Protein AF-A0A2M8EV43-F1 (afdb_monomer_lite)

pLDDT: mean 76.06, std 19.08, range [28.61, 97.25]

Organism: NCBI:txid1974876

Structure (mmCIF, N/CA/C/O backbone):
data_AF-A0A2M8EV43-F1
#
_entry.id   AF-A0A2M8EV43-F1
#
loop_
_atom_site.group_PDB
_atom_site.id
_atom_site.type_symbol
_atom_site.label_atom_id
_atom_site.label_alt_id
_atom_site.label_comp_id
_atom_site.label_asym_id
_atom_site.label_entity_id
_atom_site.label_seq_id
_atom_site.pdbx_PDB_ins_code
_atom_site.Cartn_x
_atom_site.Cartn_y
_atom_site.Cartn_z
_atom_site.occupancy
_atom_site.B_iso_or_equiv
_atom_site.auth_seq_id
_atom_site.auth_comp_id
_atom_site.auth_asym_id
_atom_site.auth_atom_id
_atom_site.pdbx_PDB_model_num
ATOM 1 N N . MET A 1 1 ? -6.974 -14.399 27.406 1.00 42.66 1 MET A N 1
ATOM 2 C CA . MET A 1 1 ? -5.524 -14.667 27.288 1.00 42.66 1 MET A CA 1
ATOM 3 C C . MET A 1 1 ? -5.243 -15.819 26.334 1.00 42.66 1 MET A C 1
ATOM 5 O O . MET A 1 1 ? -4.479 -15.603 25.404 1.00 42.66 1 MET A O 1
ATOM 9 N N . GLU A 1 2 ? -5.924 -16.963 26.465 1.00 43.16 2 GLU A N 1
ATOM 10 C CA . GLU A 1 2 ? -5.760 -18.126 25.566 1.00 43.16 2 GLU A CA 1
ATOM 11 C C . GLU A 1 2 ? -5.852 -17.786 24.074 1.00 43.16 2 GLU A C 1
ATOM 13 O O . GLU A 1 2 ? -4.929 -18.089 23.335 1.00 43.16 2 GLU A O 1
ATOM 18 N N . LYS A 1 3 ? -6.867 -17.030 23.636 1.00 43.22 3 LYS A N 1
ATOM 19 C CA . LYS A 1 3 ? -7.038 -16.694 22.207 1.00 43.22 3 LYS A CA 1
ATOM 20 C C . LYS A 1 3 ? -5.922 -15.829 21.599 1.00 43.22 3 LYS A C 1
ATOM 22 O O . LYS A 1 3 ? -5.721 -15.846 20.390 1.00 43.22 3 LYS A O 1
ATOM 27 N N . ARG A 1 4 ? -5.208 -15.043 22.418 1.00 44.50 4 ARG A N 1
ATOM 28 C CA . ARG A 1 4 ? -4.081 -14.203 21.962 1.00 44.50 4 ARG A CA 1
ATOM 29 C C . ARG A 1 4 ? -2.794 -15.024 21.902 1.00 44.50 4 ARG A C 1
ATOM 31 O O . ARG A 1 4 ? -2.031 -14.871 20.960 1.00 44.50 4 ARG A O 1
ATOM 38 N N . ALA A 1 5 ? -2.609 -15.931 22.862 1.00 51.47 5 ALA A N 1
ATOM 39 C CA . ALA A 1 5 ? -1.533 -16.916 22.838 1.00 51.47 5 ALA A CA 1
ATOM 40 C C . ALA A 1 5 ? -1.702 -17.913 21.678 1.00 51.47 5 ALA A C 1
ATOM 42 O O . ALA A 1 5 ? -0.725 -18.248 21.022 1.00 51.47 5 ALA A O 1
ATOM 43 N N . GLU A 1 6 ? -2.933 -18.325 21.365 1.00 52.84 6 GLU A N 1
ATOM 44 C CA . GLU A 1 6 ? -3.241 -19.151 20.193 1.00 52.84 6 GLU A CA 1
ATOM 45 C C . GLU A 1 6 ? -2.955 -18.423 18.881 1.00 52.84 6 GLU A C 1
ATOM 47 O O . GLU A 1 6 ? -2.324 -19.001 18.002 1.00 52.84 6 GLU A O 1
ATOM 52 N N . ALA A 1 7 ? -3.364 -17.156 18.750 1.00 53.78 7 ALA A N 1
ATOM 53 C CA . ALA A 1 7 ? -3.088 -16.364 17.553 1.00 53.78 7 ALA A CA 1
ATOM 54 C C . ALA A 1 7 ? -1.581 -16.165 17.330 1.00 53.78 7 ALA A C 1
ATOM 56 O O . ALA A 1 7 ? -1.107 -16.283 16.201 1.00 53.78 7 ALA A O 1
ATOM 57 N N . GLU A 1 8 ? -0.817 -15.924 18.395 1.00 61.75 8 GLU A N 1
ATOM 58 C CA . GLU A 1 8 ? 0.625 -15.709 18.276 1.00 61.75 8 GLU A CA 1
ATOM 59 C C . GLU A 1 8 ? 1.392 -17.014 18.045 1.00 61.75 8 GLU A C 1
ATOM 61 O O . GLU A 1 8 ? 2.297 -17.057 17.215 1.00 61.75 8 GLU A O 1
ATOM 66 N N . ASN A 1 9 ? 0.953 -18.115 18.661 1.00 66.31 9 ASN A N 1
ATOM 67 C CA . ASN A 1 9 ? 1.445 -19.458 18.353 1.00 66.31 9 ASN A CA 1
ATOM 68 C C . ASN A 1 9 ? 1.138 -19.831 16.893 1.00 66.31 9 ASN A C 1
ATOM 70 O O . ASN A 1 9 ? 1.995 -20.365 16.194 1.00 66.31 9 ASN A O 1
ATOM 74 N N . TYR A 1 10 ? -0.046 -19.478 16.391 1.00 59.84 10 TYR A N 1
ATOM 75 C CA . TYR A 1 10 ? -0.419 -19.684 14.994 1.00 59.84 10 TYR A CA 1
ATOM 76 C C . TYR A 1 10 ? 0.451 -18.859 14.035 1.00 59.84 10 TYR A C 1
ATOM 78 O O . TYR A 1 10 ? 1.000 -19.418 13.086 1.00 59.84 10 TYR A O 1
ATOM 86 N N . LYS A 1 11 ? 0.687 -17.571 14.318 1.00 68.12 11 LYS A N 1
ATOM 87 C CA . LYS A 1 11 ? 1.618 -16.730 13.542 1.00 68.12 11 LYS A CA 1
ATOM 88 C C . LYS A 1 11 ? 3.043 -17.272 13.560 1.00 68.12 11 LYS A C 1
ATOM 90 O O . LYS A 1 11 ? 3.715 -17.270 12.533 1.00 68.12 11 LYS A O 1
ATOM 95 N N . GLN A 1 12 ? 3.513 -17.756 14.706 1.00 73.88 12 GLN A N 1
ATOM 96 C CA . GLN A 1 12 ? 4.862 -18.299 14.847 1.00 73.88 12 GLN A CA 1
ATOM 97 C C . GLN A 1 12 ? 5.010 -19.643 14.120 1.00 73.88 12 GLN A C 1
ATOM 99 O O . GLN A 1 12 ? 6.043 -19.898 13.496 1.00 73.88 12 GLN A O 1
ATOM 104 N N . ARG A 1 13 ? 3.956 -20.467 14.106 1.00 65.50 13 ARG A N 1
ATOM 105 C CA . ARG A 1 13 ? 3.863 -21.679 13.278 1.00 65.50 13 ARG A CA 1
ATOM 106 C C . ARG A 1 13 ? 3.851 -21.358 11.789 1.00 65.50 13 ARG A C 1
ATOM 108 O O . ARG A 1 13 ? 4.565 -22.015 11.045 1.00 65.50 13 ARG A O 1
ATOM 115 N N . LEU A 1 14 ? 3.113 -20.336 11.359 1.00 59.97 14 LEU A N 1
ATOM 116 C CA . LEU A 1 14 ? 3.117 -19.896 9.962 1.00 59.97 14 LEU A CA 1
ATOM 117 C C . LEU A 1 14 ? 4.485 -19.352 9.545 1.00 59.97 14 LEU A C 1
ATOM 119 O O . LEU A 1 14 ? 5.011 -19.772 8.521 1.00 59.97 14 LEU A O 1
ATOM 123 N N . ARG A 1 15 ? 5.120 -18.501 10.361 1.00 71.38 15 ARG A N 1
ATOM 124 C CA . ARG A 1 15 ? 6.478 -18.000 10.085 1.00 71.38 15 ARG A CA 1
ATOM 125 C C . ARG A 1 15 ? 7.495 -19.127 9.969 1.00 71.38 15 ARG A C 1
ATOM 127 O O . ARG A 1 15 ? 8.196 -19.205 8.972 1.00 71.38 15 ARG A O 1
ATOM 134 N N . SER A 1 16 ? 7.537 -20.030 10.948 1.00 70.88 16 SER A N 1
ATOM 135 C CA . SER A 1 16 ? 8.457 -21.176 10.918 1.00 70.88 16 SER A CA 1
ATOM 136 C C . SER A 1 16 ? 8.171 -22.130 9.756 1.00 70.88 16 SER A C 1
ATOM 138 O O . SER A 1 16 ? 9.096 -22.707 9.187 1.00 70.88 16 SER A O 1
ATOM 140 N N . PHE A 1 17 ? 6.909 -22.259 9.353 1.00 70.19 17 PHE A N 1
ATOM 141 C CA . PHE A 1 17 ? 6.514 -22.999 8.164 1.00 70.19 17 PHE A CA 1
ATOM 142 C C . PHE A 1 17 ? 7.007 -22.331 6.868 1.00 70.19 17 PHE A C 1
ATOM 144 O O . PHE A 1 17 ? 7.613 -23.007 6.038 1.00 70.19 17 PHE A O 1
ATOM 151 N N . PHE A 1 18 ? 6.842 -21.013 6.718 1.00 63.53 18 PHE A N 1
ATOM 152 C CA . PHE A 1 18 ? 7.355 -20.266 5.565 1.00 63.53 18 PHE A CA 1
ATOM 153 C C . PHE A 1 18 ? 8.887 -20.230 5.519 1.00 63.53 18 PHE A C 1
ATOM 155 O O . PHE A 1 18 ? 9.461 -20.443 4.457 1.00 63.53 18 PHE A O 1
ATOM 162 N N . GLU A 1 19 ? 9.567 -20.067 6.655 1.00 73.75 19 GLU A N 1
ATOM 163 C CA . GLU A 1 19 ? 11.032 -20.149 6.737 1.00 73.75 19 GLU A CA 1
ATOM 164 C C . GLU A 1 19 ? 11.552 -21.544 6.371 1.00 73.75 19 GLU A C 1
ATOM 166 O O . GLU A 1 19 ? 12.604 -21.685 5.745 1.00 73.75 19 GLU A O 1
ATOM 171 N N . ARG A 1 20 ? 10.826 -22.598 6.761 1.00 70.50 20 ARG A N 1
ATOM 172 C CA . ARG A 1 20 ? 11.162 -23.973 6.384 1.00 70.50 20 ARG A CA 1
ATOM 173 C C . ARG A 1 20 ? 10.952 -24.199 4.889 1.00 70.50 20 ARG A C 1
ATOM 175 O O . ARG A 1 20 ? 11.821 -24.785 4.255 1.00 70.50 20 ARG A O 1
ATOM 182 N N . LEU A 1 21 ? 9.871 -23.676 4.315 1.00 57.59 21 LEU A N 1
ATOM 183 C CA . LEU A 1 21 ? 9.642 -23.686 2.867 1.00 57.59 21 LEU A CA 1
ATOM 184 C C . LEU A 1 21 ? 10.718 -22.915 2.101 1.00 57.59 21 LEU A C 1
ATOM 186 O O . LEU A 1 21 ? 11.177 -23.375 1.059 1.00 57.59 21 LEU A O 1
ATOM 190 N N . GLU A 1 22 ? 11.170 -21.776 2.624 1.00 62.12 22 GLU A N 1
ATOM 191 C CA . GLU A 1 22 ? 12.274 -21.015 2.040 1.00 62.12 22 GLU A CA 1
ATOM 192 C C . GLU A 1 22 ? 13.612 -21.762 2.112 1.00 62.12 22 GLU A C 1
ATOM 194 O O . GLU A 1 22 ? 14.436 -21.605 1.211 1.00 62.12 22 GLU A O 1
ATOM 199 N N . ARG A 1 23 ? 13.824 -22.611 3.127 1.00 63.66 23 ARG A N 1
ATOM 200 C CA . ARG A 1 23 ? 14.992 -23.508 3.210 1.00 63.66 23 ARG A CA 1
ATOM 201 C C . ARG A 1 23 ? 14.872 -24.730 2.299 1.00 63.66 23 ARG A C 1
ATOM 203 O O . ARG A 1 23 ? 15.859 -25.128 1.690 1.00 63.66 23 ARG A O 1
ATOM 210 N N . GLU A 1 24 ? 13.677 -25.301 2.161 1.00 57.66 24 GLU A N 1
ATOM 211 C CA . GLU A 1 24 ? 13.388 -26.431 1.258 1.00 57.66 24 GLU A CA 1
ATOM 212 C C . GLU A 1 24 ? 13.313 -26.000 -0.228 1.00 57.66 24 GLU A C 1
ATOM 214 O O . GLU A 1 24 ? 13.265 -26.831 -1.134 1.00 57.66 24 GLU A O 1
ATOM 219 N N . ARG A 1 25 ? 13.392 -24.691 -0.494 1.00 51.81 25 ARG A N 1
ATOM 220 C CA . ARG A 1 25 ? 13.380 -24.014 -1.804 1.00 51.81 25 ARG A CA 1
ATOM 221 C C . ARG A 1 25 ? 14.483 -24.455 -2.775 1.00 51.81 25 ARG A C 1
ATOM 223 O O . ARG A 1 25 ? 14.352 -24.191 -3.966 1.00 51.81 25 ARG A O 1
ATOM 230 N N . SER A 1 26 ? 15.549 -25.115 -2.308 1.00 51.03 26 SER A N 1
ATOM 231 C CA . SER A 1 26 ? 16.564 -25.710 -3.197 1.00 51.03 26 SER A CA 1
ATOM 232 C C . SER A 1 26 ? 16.127 -27.049 -3.806 1.00 51.03 26 SER A C 1
ATOM 234 O O . SER A 1 26 ? 16.706 -27.476 -4.801 1.00 51.03 26 SER A O 1
ATOM 236 N N . ILE A 1 27 ? 15.102 -27.693 -3.236 1.00 52.66 27 ILE A N 1
ATOM 237 C CA . ILE A 1 27 ? 14.612 -29.016 -3.650 1.00 52.66 27 ILE A CA 1
ATOM 238 C C . ILE A 1 27 ? 13.453 -28.883 -4.648 1.00 52.66 27 ILE A C 1
ATOM 240 O O . ILE A 1 27 ? 13.317 -29.701 -5.556 1.00 52.66 27 ILE A O 1
ATOM 244 N N . TYR A 1 28 ? 12.650 -27.822 -4.539 1.00 47.97 28 TYR A N 1
ATOM 245 C CA . TYR A 1 28 ? 11.501 -27.581 -5.411 1.00 47.97 28 TYR A CA 1
ATOM 246 C C . TYR A 1 28 ? 11.826 -26.529 -6.469 1.00 47.97 28 TYR A C 1
ATOM 248 O O . TYR A 1 28 ? 11.443 -25.362 -6.369 1.00 47.97 28 TYR A O 1
ATOM 256 N N . ALA A 1 29 ? 12.545 -26.961 -7.503 1.00 48.47 29 ALA A N 1
ATOM 257 C CA . ALA A 1 29 ? 12.622 -26.215 -8.748 1.00 48.47 29 ALA A CA 1
ATOM 258 C C . ALA A 1 29 ? 11.201 -26.022 -9.321 1.00 48.47 29 ALA A C 1
ATOM 260 O O . ALA A 1 29 ? 10.514 -26.985 -9.648 1.00 48.47 29 ALA A O 1
ATOM 261 N N . GLU A 1 30 ? 10.770 -24.760 -9.360 1.00 57.62 30 GLU A N 1
ATOM 262 C CA . GLU A 1 30 ? 9.831 -24.152 -10.315 1.00 57.62 30 GLU A CA 1
ATOM 263 C C . GLU A 1 30 ? 8.737 -25.062 -10.901 1.00 57.62 30 GLU A C 1
ATOM 265 O O . GLU A 1 30 ? 8.703 -25.336 -12.097 1.00 57.62 30 GLU A O 1
ATOM 270 N N . THR A 1 31 ? 7.769 -25.466 -10.078 1.00 59.19 31 THR A N 1
ATOM 271 C CA . THR A 1 31 ? 6.457 -25.883 -10.598 1.00 59.19 31 THR A CA 1
ATOM 272 C C . THR A 1 31 ? 5.448 -24.757 -10.384 1.00 59.19 31 THR A C 1
ATOM 274 O O . THR A 1 31 ? 5.478 -24.078 -9.353 1.00 59.19 31 THR A O 1
ATOM 277 N N . ASN A 1 32 ? 4.540 -24.552 -11.347 1.00 63.50 32 ASN A N 1
ATOM 278 C CA . ASN A 1 32 ? 3.454 -23.564 -11.248 1.00 63.50 32 ASN A CA 1
ATOM 279 C C . ASN A 1 32 ? 2.660 -23.704 -9.935 1.00 63.50 32 ASN A C 1
ATOM 281 O O . ASN A 1 32 ? 2.283 -22.699 -9.336 1.00 63.50 32 ASN A O 1
ATOM 285 N N . HIS A 1 33 ? 2.531 -24.932 -9.428 1.00 67.88 33 HIS A N 1
ATOM 286 C CA . HIS A 1 33 ? 1.854 -25.241 -8.172 1.00 67.88 33 HIS A CA 1
ATOM 287 C C . HIS A 1 33 ? 2.496 -24.608 -6.933 1.00 67.88 33 HIS A C 1
ATOM 289 O O . HIS A 1 33 ? 1.776 -24.124 -6.065 1.00 67.88 33 HIS A O 1
ATOM 295 N N . VAL A 1 34 ? 3.831 -24.551 -6.834 1.00 72.38 34 VAL A N 1
ATOM 296 C CA . VAL A 1 34 ? 4.491 -23.896 -5.686 1.00 72.38 34 VAL A CA 1
ATOM 297 C C . VAL A 1 34 ? 4.184 -22.399 -5.685 1.00 72.38 34 VAL A C 1
ATOM 299 O O . VAL A 1 34 ? 3.900 -21.828 -4.635 1.00 72.38 34 VAL A O 1
ATOM 302 N N . ARG A 1 35 ? 4.175 -21.766 -6.864 1.00 71.56 35 ARG A N 1
ATOM 303 C CA . ARG A 1 35 ? 3.836 -20.345 -7.015 1.00 71.56 35 ARG A CA 1
ATOM 304 C C . ARG A 1 35 ? 2.380 -20.068 -6.638 1.00 71.56 35 ARG A C 1
ATOM 306 O O . ARG A 1 35 ? 2.123 -19.141 -5.879 1.00 71.56 35 ARG A O 1
ATOM 313 N N . GLU A 1 36 ? 1.446 -20.875 -7.134 1.00 78.88 36 GLU A N 1
ATOM 314 C CA . GLU A 1 36 ? 0.021 -20.780 -6.780 1.00 78.88 36 GLU A CA 1
ATOM 315 C C . GLU A 1 36 ? -0.194 -20.907 -5.273 1.00 78.88 36 GLU A C 1
ATOM 317 O O . GLU A 1 36 ? -0.944 -20.136 -4.679 1.00 78.88 36 GLU A O 1
ATOM 322 N N . TRP A 1 37 ? 0.507 -21.848 -4.644 1.00 82.38 37 TRP A N 1
ATOM 323 C CA . TRP A 1 37 ? 0.387 -22.092 -3.215 1.00 82.38 37 TRP A CA 1
ATOM 324 C C . TRP A 1 37 ? 0.982 -20.954 -2.376 1.00 82.38 37 TRP A C 1
ATOM 326 O O . TRP A 1 37 ? 0.385 -20.547 -1.380 1.00 82.38 37 TRP A O 1
ATOM 336 N N . MET A 1 38 ? 2.111 -20.381 -2.807 1.00 82.88 38 MET A N 1
ATOM 337 C CA . MET A 1 38 ? 2.689 -19.183 -2.187 1.00 82.88 38 MET A CA 1
ATOM 338 C C . MET A 1 38 ? 1.754 -17.972 -2.289 1.00 82.88 38 MET A C 1
ATOM 340 O O . MET A 1 38 ? 1.560 -17.277 -1.293 1.00 82.88 38 MET A O 1
ATOM 344 N N . GLU A 1 39 ? 1.159 -17.728 -3.460 1.00 85.75 39 GLU A N 1
ATOM 345 C CA . GLU A 1 39 ? 0.178 -16.648 -3.654 1.00 85.75 39 GLU A CA 1
ATOM 346 C C . GLU A 1 39 ? -1.064 -16.870 -2.785 1.00 85.75 39 GLU A C 1
ATOM 348 O O . GLU A 1 39 ? -1.524 -15.940 -2.127 1.00 85.75 39 GLU A O 1
ATOM 353 N N . ALA A 1 40 ? -1.580 -18.101 -2.717 1.00 87.00 40 ALA A N 1
ATOM 354 C CA . ALA A 1 40 ? -2.734 -18.437 -1.888 1.00 87.00 40 ALA A CA 1
ATOM 355 C C . ALA A 1 40 ? -2.451 -18.251 -0.388 1.00 87.00 40 ALA A C 1
ATOM 357 O O . ALA A 1 40 ? -3.282 -17.686 0.321 1.00 87.00 40 ALA A O 1
ATOM 358 N N . GLY A 1 41 ? -1.280 -18.687 0.087 1.00 88.31 41 GLY A N 1
ATOM 359 C CA . GLY A 1 41 ? -0.855 -18.502 1.476 1.00 88.31 41 GLY A CA 1
ATOM 360 C C . GLY A 1 41 ? -0.708 -17.026 1.840 1.00 88.31 41 GLY A C 1
ATOM 361 O O . GLY A 1 41 ? -1.299 -16.571 2.815 1.00 88.31 41 GLY A O 1
ATOM 362 N N . TYR A 1 42 ? -0.004 -16.255 1.007 1.00 89.69 42 TYR A N 1
ATOM 363 C CA . TYR A 1 42 ? 0.149 -14.813 1.214 1.00 89.69 42 TYR A CA 1
ATOM 364 C C . TYR A 1 42 ? -1.196 -14.078 1.182 1.00 89.69 42 TYR A C 1
ATOM 366 O O . TYR A 1 42 ? -1.464 -13.228 2.030 1.00 89.69 42 TYR A O 1
ATOM 374 N N . ARG A 1 43 ? -2.077 -14.439 0.243 1.00 92.69 43 ARG A N 1
ATOM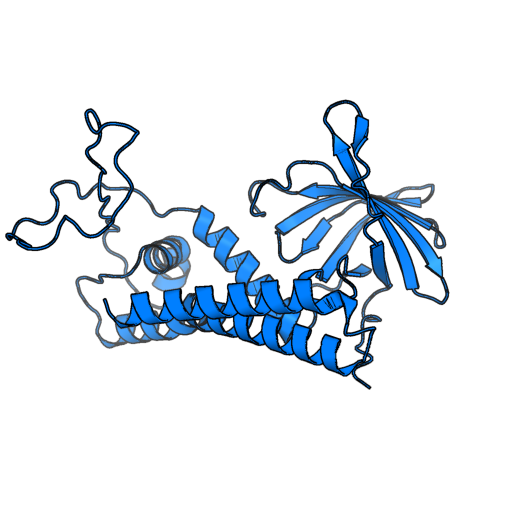 375 C CA . ARG A 1 43 ? -3.436 -13.902 0.176 1.00 92.69 43 ARG A CA 1
ATOM 376 C C . ARG A 1 43 ? -4.222 -14.197 1.449 1.00 92.69 43 ARG A C 1
ATOM 378 O O . ARG A 1 43 ? -4.842 -13.284 1.981 1.00 92.69 43 ARG A O 1
ATOM 385 N N . ALA A 1 44 ? -4.194 -15.435 1.941 1.00 90.69 44 ALA A N 1
ATOM 386 C CA . ALA A 1 44 ? -4.906 -15.814 3.158 1.00 90.69 44 ALA A CA 1
ATOM 387 C C . ALA A 1 44 ? -4.422 -15.015 4.380 1.00 90.69 44 ALA A C 1
ATOM 389 O O . ALA A 1 44 ? -5.250 -14.566 5.174 1.00 90.69 44 ALA A O 1
ATOM 390 N N . ASP A 1 45 ? -3.112 -14.787 4.498 1.00 90.75 45 ASP A N 1
ATOM 391 C CA . ASP A 1 45 ? -2.531 -13.976 5.573 1.00 90.75 45 ASP A CA 1
ATOM 392 C C . ASP A 1 45 ? -3.021 -12.519 5.510 1.00 90.75 45 ASP A C 1
ATOM 394 O O . ASP A 1 45 ? -3.527 -11.990 6.504 1.00 90.75 45 ASP A O 1
ATOM 398 N N . VAL A 1 46 ? -2.951 -11.893 4.329 1.00 92.50 46 VAL A N 1
ATOM 399 C CA . VAL A 1 46 ? -3.415 -10.511 4.116 1.00 92.50 46 VAL A CA 1
ATOM 400 C C . VAL A 1 46 ? -4.924 -10.381 4.346 1.00 92.50 46 VAL A C 1
ATOM 402 O O . VAL A 1 46 ? -5.370 -9.440 5.001 1.00 92.50 46 VAL A O 1
ATOM 405 N N . GLU A 1 47 ? -5.733 -11.317 3.843 1.00 93.81 47 GLU A N 1
ATOM 406 C CA . GLU A 1 47 ? -7.187 -11.308 4.045 1.00 93.81 47 GLU A CA 1
ATOM 407 C C . GLU A 1 47 ? -7.554 -11.476 5.526 1.00 93.81 47 GLU A C 1
ATOM 409 O O . GLU A 1 47 ? -8.436 -10.772 6.025 1.00 93.81 47 GLU A O 1
ATOM 414 N N . ALA A 1 48 ? -6.870 -12.362 6.255 1.00 91.94 48 ALA A N 1
ATOM 415 C CA . ALA A 1 48 ? -7.097 -12.556 7.684 1.00 91.94 48 ALA A CA 1
ATOM 416 C C . ALA A 1 48 ? -6.778 -11.287 8.490 1.00 91.94 48 ALA A C 1
ATOM 418 O O . ALA A 1 48 ? -7.564 -10.892 9.359 1.00 91.94 48 ALA A O 1
ATOM 419 N N . GLU A 1 49 ? -5.660 -10.625 8.184 1.00 91.12 49 GLU A N 1
ATOM 420 C CA . GLU A 1 49 ? -5.272 -9.363 8.813 1.00 91.12 49 GLU A CA 1
ATOM 421 C C . GLU A 1 49 ? -6.252 -8.233 8.469 1.00 91.12 49 GLU A C 1
ATOM 423 O O . GLU A 1 49 ? -6.727 -7.533 9.367 1.00 91.12 49 GLU A O 1
ATOM 428 N N . TYR A 1 50 ? -6.660 -8.121 7.202 1.00 92.88 50 TYR A N 1
ATOM 429 C CA . TYR A 1 50 ? -7.660 -7.152 6.755 1.00 92.88 50 TYR A CA 1
ATOM 430 C C . TYR A 1 50 ? -9.006 -7.336 7.462 1.00 92.88 50 TYR A C 1
ATOM 432 O O . TYR A 1 50 ? -9.589 -6.373 7.961 1.00 92.88 50 TYR A O 1
ATOM 440 N N . ILE A 1 51 ? -9.507 -8.570 7.569 1.00 89.81 51 ILE A N 1
ATOM 441 C CA . ILE A 1 51 ? -10.752 -8.861 8.292 1.00 89.81 51 ILE A CA 1
ATOM 442 C C . ILE A 1 51 ? -10.612 -8.471 9.765 1.00 89.81 51 ILE A C 1
ATOM 444 O O . ILE A 1 51 ? -11.540 -7.894 10.336 1.00 89.81 51 ILE A O 1
ATOM 448 N N . PHE A 1 52 ? -9.473 -8.779 10.388 1.00 87.75 52 PHE A N 1
ATOM 449 C CA . PHE A 1 52 ? -9.225 -8.486 11.795 1.00 87.75 52 PHE A CA 1
ATOM 450 C C . PHE A 1 52 ? -9.162 -6.979 12.079 1.00 87.75 52 PHE A C 1
ATOM 452 O O . PHE A 1 52 ? -9.768 -6.535 13.054 1.00 87.75 52 PHE A O 1
ATOM 459 N N . ILE A 1 53 ? -8.464 -6.209 11.242 1.00 85.88 53 ILE A N 1
ATOM 460 C CA . ILE A 1 53 ? -8.208 -4.778 11.460 1.00 85.88 53 ILE A CA 1
ATOM 461 C C . ILE A 1 53 ? -9.323 -3.910 10.868 1.00 85.88 53 ILE A C 1
ATOM 463 O O . ILE A 1 53 ? -9.875 -3.068 11.564 1.00 85.88 53 ILE A O 1
ATOM 467 N N . VAL A 1 54 ? -9.694 -4.121 9.608 1.00 86.56 54 VAL A N 1
ATOM 468 C CA . VAL A 1 54 ? -10.653 -3.272 8.882 1.00 86.56 54 VAL A CA 1
ATOM 469 C C . VAL A 1 54 ? -12.062 -3.856 8.941 1.00 86.56 54 VAL A C 1
ATOM 471 O O . VAL A 1 54 ? -13.016 -3.171 9.311 1.00 86.56 54 VAL A O 1
ATOM 474 N N . GLY A 1 55 ? -12.212 -5.146 8.627 1.00 84.25 55 GLY A N 1
ATOM 475 C CA . GLY A 1 55 ? -13.524 -5.791 8.503 1.00 84.25 55 GLY A CA 1
ATOM 476 C C . GLY A 1 55 ? -14.355 -5.767 9.792 1.00 84.25 55 GLY A C 1
ATOM 477 O O . GLY A 1 55 ? -15.574 -5.584 9.751 1.00 84.25 55 GLY A O 1
ATOM 478 N N . ARG A 1 56 ? -13.709 -5.901 10.956 1.00 87.50 56 ARG A N 1
ATOM 479 C CA . ARG A 1 56 ? -14.384 -5.872 12.266 1.00 87.50 56 ARG A CA 1
ATOM 480 C C . ARG A 1 56 ? -14.953 -4.509 12.638 1.00 87.50 56 ARG A C 1
ATOM 482 O O . ARG A 1 56 ? -15.931 -4.457 13.383 1.00 87.50 56 ARG A O 1
ATOM 489 N N . GLU A 1 57 ? -14.387 -3.420 12.136 1.00 89.00 57 GLU A N 1
ATOM 490 C CA . GLU A 1 57 ? -14.762 -2.074 12.573 1.00 89.00 57 GLU A CA 1
ATOM 491 C C . GLU A 1 57 ? -16.175 -1.696 12.186 1.00 89.00 57 GLU A C 1
ATOM 493 O O . GLU A 1 57 ? -16.885 -1.122 13.006 1.00 89.00 57 GLU A O 1
ATOM 498 N N . LYS A 1 58 ? -16.629 -2.100 10.995 1.00 87.19 58 LYS A N 1
ATOM 499 C CA . LYS A 1 58 ? -18.031 -1.924 10.610 1.00 87.19 58 LYS A CA 1
ATOM 500 C C . LYS A 1 58 ? -18.953 -2.518 11.671 1.00 87.19 58 LYS A C 1
ATOM 502 O O . LYS A 1 58 ? -19.913 -1.876 12.083 1.00 87.19 58 LYS A O 1
ATOM 507 N N . LYS A 1 59 ? -18.628 -3.715 12.172 1.00 89.12 59 LYS A N 1
ATOM 508 C CA . LYS A 1 59 ? -19.452 -4.365 13.190 1.00 89.12 59 LYS A CA 1
ATOM 509 C C . LYS A 1 59 ? -19.380 -3.671 14.547 1.00 89.12 59 LYS A C 1
ATOM 511 O O . LYS A 1 59 ? -20.385 -3.606 15.252 1.00 89.12 59 LYS A O 1
ATOM 516 N N . ILE A 1 60 ? -18.207 -3.157 14.910 1.00 90.81 60 ILE A N 1
ATOM 517 C CA . ILE A 1 60 ? -18.016 -2.353 16.122 1.00 90.81 60 ILE A CA 1
ATOM 518 C C . ILE A 1 60 ? -18.879 -1.087 16.046 1.00 90.81 60 ILE A C 1
ATOM 520 O O . ILE A 1 60 ? -19.651 -0.833 16.967 1.00 90.81 60 ILE A O 1
ATOM 524 N N . LEU A 1 61 ? -18.814 -0.346 14.937 1.00 91.06 61 LEU A N 1
ATOM 525 C CA . LEU A 1 61 ? -19.574 0.887 14.719 1.00 91.06 61 LEU A CA 1
ATOM 526 C C . LEU A 1 61 ? -21.089 0.640 14.686 1.00 91.06 61 LEU A C 1
ATOM 528 O O . LEU A 1 61 ? -21.826 1.348 15.36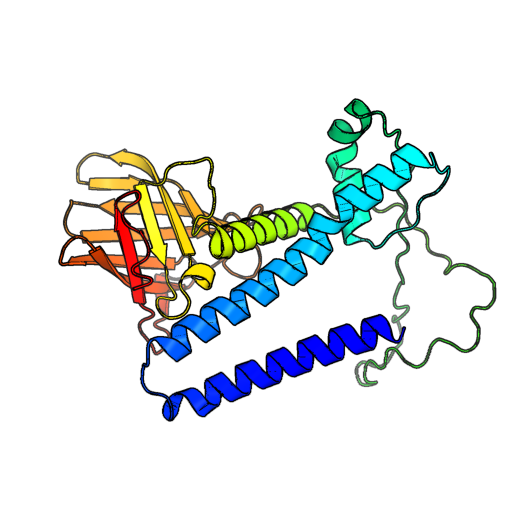6 1.00 91.06 61 LEU A O 1
ATOM 532 N N . GLU A 1 62 ? -21.552 -0.408 13.993 1.00 90.31 62 GLU A N 1
ATOM 533 C CA . GLU A 1 62 ? -22.962 -0.836 14.015 1.00 90.31 62 GLU A CA 1
ATOM 534 C C . GLU A 1 62 ? -23.452 -1.110 15.443 1.00 90.31 62 GLU A C 1
ATOM 536 O O . GLU A 1 62 ? -24.558 -0.720 15.820 1.00 90.31 62 GLU A O 1
ATOM 541 N N . ASN A 1 63 ? -22.637 -1.793 16.253 1.00 91.19 63 ASN A N 1
ATOM 542 C CA . ASN A 1 63 ? -22.990 -2.097 17.634 1.00 91.19 63 ASN A CA 1
ATOM 543 C C . ASN A 1 63 ? -23.037 -0.825 18.488 1.00 91.19 63 ASN A C 1
ATOM 545 O O . ASN A 1 63 ? -23.982 -0.680 19.256 1.00 91.19 63 ASN A O 1
ATOM 549 N N . ILE A 1 64 ? -22.078 0.095 18.327 1.00 91.62 64 ILE A N 1
ATOM 550 C CA . ILE A 1 64 ? -22.063 1.392 19.024 1.00 91.62 64 ILE A CA 1
ATOM 551 C C . ILE A 1 64 ? -23.320 2.197 18.683 1.00 91.62 64 ILE A C 1
ATOM 553 O O . ILE A 1 64 ? -24.004 2.659 19.591 1.00 91.62 64 ILE A O 1
ATOM 557 N N . GLN A 1 65 ? -23.674 2.309 17.400 1.00 90.88 65 GLN A N 1
ATOM 558 C CA . GLN A 1 65 ? -24.895 3.000 16.968 1.00 90.88 65 GLN A CA 1
ATOM 559 C C . GLN A 1 65 ? -26.153 2.353 17.552 1.00 90.88 65 GLN A C 1
ATOM 561 O O . GLN A 1 65 ? -27.052 3.045 18.022 1.00 90.88 65 GLN A O 1
ATOM 566 N N . LYS A 1 66 ? -26.221 1.017 17.542 1.00 91.75 66 LYS A N 1
ATOM 567 C CA . LYS A 1 66 ? -27.392 0.273 18.014 1.00 91.75 66 LYS A CA 1
ATOM 568 C C . LYS A 1 66 ? -27.587 0.359 19.528 1.00 91.75 66 LYS A C 1
ATOM 570 O O . LYS A 1 66 ? -28.728 0.401 19.979 1.00 91.75 66 LYS A O 1
ATOM 575 N N . THR A 1 67 ? -26.512 0.295 20.313 1.00 92.69 67 THR A N 1
ATOM 576 C CA . THR A 1 67 ? -26.601 0.249 21.782 1.00 92.69 67 THR A CA 1
ATOM 577 C C . THR A 1 67 ? -26.439 1.612 22.442 1.00 92.69 67 THR A C 1
ATOM 579 O O . THR A 1 67 ? -26.774 1.734 23.617 1.00 92.69 67 THR A O 1
ATOM 582 N N . ASN A 1 68 ? -25.958 2.614 21.700 1.00 89.75 68 ASN A N 1
ATOM 583 C CA . ASN A 1 68 ? -25.700 3.979 22.157 1.00 89.75 68 ASN A CA 1
ATOM 584 C C . ASN A 1 68 ? -25.011 4.035 23.539 1.00 89.75 68 ASN A C 1
ATOM 586 O O . ASN A 1 68 ? -25.567 4.584 24.497 1.00 89.75 68 ASN A O 1
ATOM 590 N N . PRO A 1 69 ? -23.837 3.395 23.691 1.00 91.06 69 PRO A N 1
ATOM 591 C CA . PRO A 1 69 ? -23.180 3.282 24.983 1.00 91.06 69 PRO A CA 1
ATOM 592 C C . PRO A 1 69 ? -22.613 4.630 25.437 1.00 91.06 69 PRO A C 1
ATOM 594 O O . PRO A 1 69 ? -22.102 5.407 24.636 1.00 91.06 69 PRO A O 1
ATOM 597 N N . SER A 1 70 ? -22.613 4.873 26.749 1.00 86.94 70 SER A N 1
ATOM 598 C CA . SER A 1 70 ? -21.982 6.069 27.329 1.00 86.94 70 SER A CA 1
ATOM 599 C C . SER A 1 70 ? -20.452 5.982 27.383 1.00 86.94 70 SER A C 1
ATOM 601 O O . SER A 1 70 ? -19.785 7.011 27.409 1.00 86.94 70 SER A O 1
ATOM 603 N N . ILE A 1 71 ? -19.891 4.766 27.427 1.00 86.75 71 ILE A N 1
ATOM 604 C CA . ILE A 1 71 ? -18.444 4.502 27.453 1.00 86.75 71 ILE A CA 1
ATOM 605 C C . ILE A 1 71 ? -18.152 3.318 26.530 1.00 86.75 71 ILE A C 1
ATOM 607 O O . ILE A 1 71 ? -18.824 2.288 26.606 1.00 86.75 71 ILE A O 1
ATOM 611 N N . VAL A 1 72 ? -17.122 3.447 25.691 1.00 88.62 72 VAL A N 1
ATOM 612 C CA . VAL A 1 72 ? -16.613 2.364 24.844 1.00 88.62 72 VAL A CA 1
ATOM 613 C C . VAL A 1 72 ? -15.157 2.096 25.197 1.00 88.62 72 VAL A C 1
ATOM 615 O O . VAL A 1 72 ? -14.334 3.005 25.170 1.00 88.62 72 VAL A O 1
ATOM 618 N N . VAL A 1 73 ? -14.838 0.838 25.500 1.00 87.06 73 VAL A N 1
ATOM 619 C CA . VAL A 1 73 ? -13.465 0.375 25.734 1.00 87.06 73 VAL A CA 1
ATOM 620 C C . VAL A 1 73 ? -13.059 -0.516 24.567 1.00 87.06 73 VAL A C 1
ATOM 622 O O . VAL A 1 73 ? -13.739 -1.498 24.267 1.00 87.06 73 VAL A O 1
ATOM 625 N N . MET A 1 74 ? -11.962 -0.177 23.891 1.00 87.06 74 MET A N 1
ATOM 626 C CA . MET A 1 74 ? -11.465 -0.924 22.736 1.00 87.06 74 MET A CA 1
ATOM 627 C C . MET A 1 74 ? -9.940 -0.871 22.638 1.00 87.06 74 MET A C 1
ATOM 629 O O . MET A 1 74 ? -9.289 -0.058 23.286 1.00 87.06 74 MET A O 1
ATOM 633 N N . GLY A 1 75 ? -9.361 -1.765 21.834 1.00 85.12 75 GLY A N 1
ATOM 634 C CA . GLY A 1 75 ? -7.921 -1.762 21.584 1.00 85.12 75 GLY A CA 1
ATOM 635 C C . GLY A 1 75 ? -7.469 -0.498 20.845 1.00 85.12 75 GLY A C 1
ATOM 636 O O . GLY A 1 75 ? -8.189 -0.016 19.969 1.00 85.12 75 GLY A O 1
ATOM 637 N N . LYS A 1 76 ? -6.254 -0.024 21.165 1.00 84.75 76 LYS A N 1
ATOM 638 C CA . LYS A 1 76 ? -5.633 1.204 20.626 1.00 84.75 76 LYS A CA 1
ATOM 639 C C . LYS A 1 76 ? -5.865 1.393 19.123 1.00 84.75 76 LYS A C 1
ATOM 641 O O . LYS A 1 76 ? -6.378 2.428 18.733 1.00 84.75 76 LYS A O 1
ATOM 646 N N . GLY A 1 77 ? -5.548 0.390 18.297 1.00 84.50 77 GLY A N 1
ATOM 647 C CA . GLY A 1 77 ? -5.629 0.520 16.834 1.00 84.50 77 GLY A CA 1
ATOM 648 C C . GLY A 1 77 ? -7.015 0.930 16.316 1.00 84.50 77 GLY A C 1
ATOM 649 O O . GLY A 1 77 ? -7.120 1.854 15.517 1.00 84.50 77 GLY A O 1
ATOM 650 N N . HIS A 1 78 ? -8.087 0.308 16.820 1.00 89.00 78 HIS A N 1
ATOM 651 C CA . HIS A 1 78 ? -9.451 0.692 16.439 1.00 89.00 78 HIS A CA 1
ATOM 652 C C . HIS A 1 78 ? -9.857 2.034 17.055 1.00 89.00 78 HIS A C 1
ATOM 654 O O . HIS A 1 78 ? -10.513 2.833 16.392 1.00 89.00 78 HIS A O 1
ATOM 660 N N . GLY A 1 79 ? -9.460 2.287 18.308 1.00 90.12 79 GLY A N 1
ATOM 661 C CA . GLY A 1 79 ? -9.752 3.540 19.006 1.00 90.12 79 GLY A CA 1
ATOM 662 C C . GLY A 1 79 ? -9.164 4.752 18.289 1.00 90.12 79 GLY A C 1
ATOM 663 O O . GLY A 1 79 ? -9.892 5.705 18.013 1.00 90.12 79 GLY A O 1
ATOM 664 N N . ASP A 1 80 ? -7.884 4.675 17.919 1.00 90.31 80 ASP A N 1
ATOM 665 C CA . ASP A 1 80 ? -7.179 5.730 17.195 1.00 90.31 80 ASP A CA 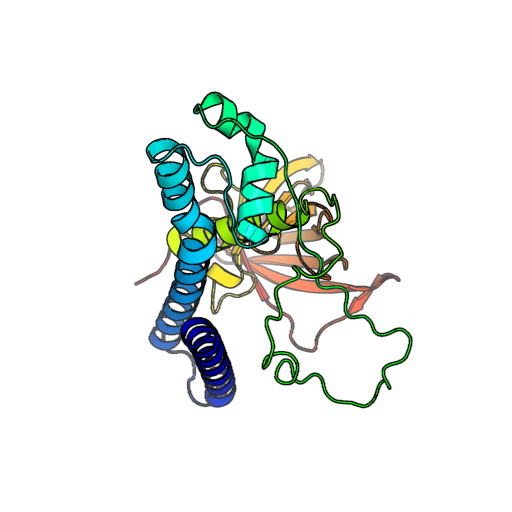1
ATOM 666 C C . ASP A 1 80 ? -7.846 5.997 15.834 1.00 90.31 80 ASP A C 1
ATOM 668 O O . ASP A 1 80 ? -8.212 7.135 15.546 1.00 90.31 80 ASP A O 1
ATOM 672 N N . ILE A 1 81 ? -8.080 4.956 15.020 1.00 89.81 81 ILE A N 1
ATOM 673 C CA . ILE A 1 81 ? -8.706 5.094 13.691 1.00 89.81 81 ILE A CA 1
ATOM 674 C C . ILE A 1 81 ? -10.109 5.691 13.774 1.00 89.81 81 ILE A C 1
ATOM 676 O O . ILE A 1 81 ? -10.441 6.601 13.011 1.00 89.81 81 ILE A O 1
ATOM 680 N N . ILE A 1 82 ? -10.954 5.175 14.666 1.00 90.38 82 ILE A N 1
ATOM 681 C CA . ILE A 1 82 ? -12.337 5.638 14.793 1.00 90.38 82 ILE A CA 1
ATOM 682 C C . ILE A 1 82 ? -12.350 7.103 15.243 1.00 90.38 82 ILE A C 1
ATOM 684 O O . ILE A 1 82 ? -13.085 7.911 14.676 1.00 90.38 82 ILE A O 1
ATOM 688 N N . PHE A 1 83 ? -11.510 7.471 16.214 1.00 90.56 83 PHE A N 1
ATOM 689 C CA . PHE A 1 83 ? -11.462 8.838 16.726 1.00 90.56 83 PHE A CA 1
ATOM 690 C C . PHE A 1 83 ? -10.840 9.834 15.733 1.00 90.56 83 PHE A C 1
ATOM 692 O O . PHE A 1 83 ? -11.289 10.982 15.646 1.00 90.56 83 PHE A O 1
ATOM 699 N N . LEU A 1 84 ? -9.845 9.414 14.945 1.00 90.56 84 LEU A N 1
ATOM 700 C CA . LEU A 1 84 ? -9.296 10.211 13.840 1.00 90.56 84 LEU A CA 1
ATOM 701 C C . LEU A 1 84 ? -10.347 10.463 12.750 1.00 90.56 84 LEU A C 1
ATOM 703 O O . LEU A 1 84 ? -10.409 11.564 12.210 1.00 90.56 84 LEU A O 1
ATOM 707 N N . ASN A 1 85 ? -11.233 9.496 12.498 1.00 88.69 85 ASN A N 1
ATOM 708 C CA . ASN A 1 85 ? -12.321 9.605 11.521 1.00 88.69 85 ASN A CA 1
ATOM 709 C C . ASN A 1 85 ? -13.634 10.177 12.087 1.00 88.69 85 ASN A C 1
ATOM 711 O O . ASN A 1 85 ? -14.654 10.164 11.392 1.00 88.69 85 ASN A O 1
ATOM 715 N N . ARG A 1 86 ? -13.634 10.704 13.322 1.00 90.00 86 ARG A N 1
ATOM 716 C CA . ARG A 1 86 ? -14.854 11.145 14.025 1.00 90.00 86 ARG A CA 1
ATOM 717 C C . ARG A 1 86 ? -15.730 12.092 13.208 1.00 90.00 86 ARG A C 1
ATOM 719 O O . ARG A 1 86 ? -16.934 11.894 13.181 1.00 90.00 86 ARG A O 1
ATOM 726 N N . GLY A 1 87 ? -15.148 13.027 12.452 1.00 87.81 87 GLY A N 1
ATOM 727 C CA . GLY A 1 87 ? -15.928 13.978 11.652 1.00 87.81 87 GLY A CA 1
ATOM 728 C C . GLY A 1 87 ? -16.822 13.300 10.606 1.00 87.81 87 GLY A C 1
ATOM 729 O O . GLY A 1 87 ? -17.960 13.709 10.404 1.00 87.81 87 GLY A O 1
ATOM 730 N N . SER A 1 88 ? -16.356 12.209 9.986 1.00 87.62 88 SER A N 1
ATOM 731 C CA . SER A 1 88 ? -17.167 11.425 9.045 1.00 87.62 88 SER A CA 1
ATOM 732 C C . SER A 1 88 ? -18.175 10.501 9.736 1.00 87.62 88 SER A C 1
ATOM 734 O O . SER A 1 88 ? -19.094 10.016 9.081 1.00 87.62 88 SER A O 1
ATOM 736 N N . LEU A 1 89 ? -17.982 10.186 11.016 1.00 89.69 89 LEU A N 1
ATOM 737 C CA . LEU A 1 89 ? -18.860 9.305 11.789 1.00 89.69 89 LEU A CA 1
ATOM 738 C C . LEU A 1 89 ? -19.944 10.098 12.532 1.00 89.69 89 LEU A C 1
ATOM 740 O O . LEU A 1 89 ? -21.063 9.613 12.694 1.00 89.69 89 LEU A O 1
ATOM 744 N N . GLU A 1 90 ? -19.654 11.342 12.902 1.00 89.62 90 GLU A N 1
ATOM 745 C CA . GLU A 1 90 ? -20.618 12.304 13.441 1.00 89.62 90 GLU A CA 1
ATOM 746 C C . GLU A 1 90 ? -21.715 12.614 12.420 1.00 89.62 90 GLU A C 1
ATOM 748 O O . GLU A 1 90 ? -22.894 12.634 12.773 1.00 89.62 90 GLU A O 1
ATOM 753 N N . THR A 1 91 ? -21.372 12.727 11.131 1.00 87.19 91 THR A N 1
ATOM 754 C CA . THR A 1 91 ? -22.371 12.848 10.052 1.00 87.19 91 THR A CA 1
ATOM 755 C C . THR A 1 91 ? -23.225 11.587 9.878 1.00 87.19 91 THR A C 1
ATOM 757 O O . THR A 1 91 ? -24.322 11.663 9.331 1.00 87.19 91 THR A O 1
ATOM 760 N N . GLN A 1 92 ? -22.764 10.439 10.386 1.00 84.62 92 GLN A N 1
ATOM 761 C CA . GLN A 1 92 ? -23.502 9.170 10.440 1.00 84.62 92 GLN A CA 1
ATOM 762 C C . GLN A 1 92 ? -24.236 8.972 11.779 1.00 84.62 92 GLN A C 1
ATOM 764 O O . GLN A 1 92 ? -24.722 7.877 12.065 1.00 84.62 92 GLN A O 1
ATOM 769 N N . GLY A 1 93 ? -24.317 10.014 12.613 1.00 82.88 93 GLY A N 1
ATOM 770 C CA . GLY A 1 93 ? -25.073 10.010 13.864 1.00 82.88 93 GLY A CA 1
ATOM 771 C C . GLY A 1 93 ? -24.343 9.412 15.067 1.00 82.88 93 GLY A C 1
ATOM 772 O O . GLY A 1 93 ? -24.984 9.167 16.086 1.00 82.88 93 GLY A O 1
ATOM 773 N N . ILE A 1 94 ? -23.028 9.172 14.987 1.00 86.62 94 ILE A N 1
ATOM 774 C CA . ILE A 1 94 ? -22.223 8.754 16.145 1.00 86.62 94 ILE A CA 1
ATOM 775 C C . ILE A 1 94 ? -21.648 9.995 16.824 1.00 86.62 94 ILE A C 1
ATOM 777 O O . ILE A 1 94 ? -20.773 10.653 16.273 1.00 86.62 94 ILE A O 1
ATOM 781 N N . SER A 1 95 ? -22.105 10.303 18.036 1.00 86.12 95 SER A N 1
ATOM 782 C CA . SER A 1 95 ? -21.527 11.381 18.841 1.00 86.12 95 SER A CA 1
ATOM 783 C C . SER A 1 95 ? -20.280 10.913 19.584 1.00 86.12 95 SER A C 1
ATOM 785 O O . SER A 1 95 ? -20.307 9.868 20.239 1.00 86.12 95 SER A O 1
ATOM 787 N N . PHE A 1 96 ? -19.224 11.721 19.564 1.00 88.25 96 PHE A N 1
ATOM 788 C CA . PHE A 1 96 ? -18.004 11.459 20.319 1.00 88.25 96 PHE A CA 1
ATOM 789 C C . PHE A 1 96 ? -17.928 12.347 21.558 1.00 88.25 96 PHE A C 1
ATOM 791 O O . PHE A 1 96 ? -18.188 13.546 21.506 1.00 88.25 96 PHE A O 1
ATOM 798 N N . GLY A 1 97 ? -17.577 11.732 22.686 1.00 83.88 97 GLY A N 1
ATOM 799 C CA . GLY A 1 97 ? -17.235 12.441 23.913 1.00 83.88 97 GLY A CA 1
ATOM 800 C C . GLY A 1 97 ? -15.732 12.695 23.982 1.00 83.88 97 GLY A C 1
ATOM 801 O O . GLY A 1 97 ? -15.149 13.371 23.138 1.00 83.88 97 GLY A O 1
ATOM 802 N N . GLN A 1 98 ? -15.096 12.123 24.999 1.00 83.38 98 GLN A N 1
ATOM 803 C CA . GLN A 1 98 ? -13.656 12.231 25.221 1.00 83.38 98 GLN A CA 1
ATOM 804 C C . GLN A 1 98 ? -12.921 10.981 24.724 1.00 83.38 98 GLN A C 1
ATOM 806 O O . GLN A 1 98 ? -13.440 9.870 24.831 1.00 83.38 98 GLN A O 1
ATOM 811 N N . TYR A 1 99 ? -11.700 11.171 24.219 1.00 84.75 99 TYR A N 1
ATOM 812 C CA . TYR A 1 99 ? -10.753 10.092 23.940 1.00 84.75 99 TYR A CA 1
ATOM 813 C C . TYR A 1 99 ? -9.725 10.022 25.062 1.00 84.75 99 TYR A C 1
ATOM 815 O O . TYR A 1 99 ? -9.132 11.038 25.418 1.00 84.75 99 TYR A O 1
ATOM 823 N N . LEU A 1 100 ? -9.541 8.832 25.627 1.00 80.44 100 LEU A N 1
ATOM 824 C CA . LEU A 1 100 ? -8.609 8.580 26.718 1.00 80.44 100 LEU A CA 1
ATOM 825 C C . LEU A 1 100 ? -7.802 7.328 26.400 1.00 80.44 100 LEU A C 1
ATOM 827 O O . LEU A 1 100 ? -8.348 6.349 25.886 1.00 80.44 100 LEU A O 1
ATOM 831 N N . ARG A 1 101 ? -6.516 7.351 26.752 1.00 73.62 101 ARG A N 1
ATOM 832 C CA . ARG A 1 101 ? -5.604 6.232 26.548 1.00 73.62 101 ARG A CA 1
ATOM 833 C C . ARG A 1 101 ? -4.928 5.865 27.861 1.00 73.62 101 ARG A C 1
ATOM 835 O O . ARG A 1 101 ? -4.383 6.711 28.562 1.00 73.62 101 ARG A O 1
ATOM 842 N N . GLU A 1 102 ? -4.939 4.575 28.173 1.00 67.31 102 GLU A N 1
ATOM 843 C CA . GLU A 1 102 ? -4.089 4.032 29.226 1.00 67.31 102 GLU A CA 1
ATOM 844 C C . GLU A 1 102 ? -2.685 3.808 28.668 1.00 67.31 102 GLU A C 1
ATOM 846 O O . GLU A 1 102 ? -2.500 3.110 27.664 1.00 67.31 102 GLU A O 1
ATOM 851 N N . ILE A 1 103 ? -1.687 4.383 29.335 1.00 59.09 103 ILE A N 1
ATOM 852 C CA . ILE A 1 103 ? -0.288 4.055 29.091 1.00 59.09 103 ILE A CA 1
ATOM 853 C C . ILE A 1 103 ? 0.162 3.192 30.254 1.00 59.09 103 ILE A C 1
ATOM 855 O O . ILE A 1 103 ? 0.264 3.648 31.393 1.00 59.09 103 ILE A O 1
ATOM 859 N N . ALA A 1 104 ? 0.459 1.929 29.963 1.00 55.03 104 ALA A N 1
ATOM 860 C CA . ALA A 1 104 ? 1.252 1.126 30.873 1.00 55.03 104 ALA A CA 1
ATOM 861 C C . ALA A 1 104 ? 2.680 1.684 30.842 1.00 55.03 104 ALA A C 1
ATOM 863 O O . ALA A 1 104 ? 3.497 1.284 30.015 1.00 55.03 104 ALA A O 1
ATOM 864 N N . GLY A 1 105 ? 2.957 2.668 31.699 1.00 46.31 105 GLY A N 1
ATOM 865 C CA . GLY A 1 105 ? 4.317 3.111 31.953 1.00 46.31 105 GLY A CA 1
ATOM 866 C C . GLY A 1 105 ? 5.100 1.929 32.509 1.00 46.31 105 GLY A C 1
ATOM 867 O O . GLY A 1 105 ? 4.839 1.483 33.626 1.00 46.31 105 GLY A O 1
ATOM 868 N N . LEU A 1 106 ? 6.039 1.398 31.726 1.00 43.59 106 LEU A N 1
ATOM 869 C CA . LEU A 1 106 ? 7.104 0.566 32.270 1.00 43.59 106 LEU A CA 1
ATOM 870 C C . LEU A 1 106 ? 7.892 1.464 33.215 1.00 43.59 106 LEU A C 1
ATOM 872 O O . LEU A 1 106 ? 8.639 2.341 32.787 1.00 43.59 106 LEU A O 1
ATOM 876 N N . ARG A 1 107 ? 7.657 1.297 34.511 1.00 40.41 107 ARG A N 1
ATOM 877 C CA . ARG A 1 107 ? 8.360 2.027 35.555 1.00 40.41 107 ARG A CA 1
ATOM 878 C C . ARG A 1 107 ? 9.764 1.433 35.693 1.00 40.41 107 ARG A C 1
ATOM 880 O O . ARG A 1 107 ? 10.029 0.725 36.649 1.00 40.41 107 ARG A O 1
ATOM 887 N N . ASN A 1 108 ? 10.640 1.697 34.729 1.00 43.12 108 ASN A N 1
ATOM 888 C CA . ASN A 1 108 ? 12.037 1.276 34.782 1.00 43.12 108 ASN A CA 1
ATOM 889 C C . ASN A 1 108 ? 12.940 2.510 34.745 1.00 43.12 108 ASN A C 1
ATOM 891 O O . ASN A 1 108 ? 13.553 2.803 33.726 1.00 43.12 108 ASN A O 1
ATOM 895 N N . GLU A 1 109 ? 13.022 3.224 35.868 1.00 44.06 109 GLU A N 1
ATOM 896 C CA . GLU A 1 109 ? 14.189 4.078 36.138 1.00 44.06 109 GLU A CA 1
ATOM 897 C C . GLU A 1 109 ? 15.273 3.323 36.936 1.00 44.06 109 GLU A C 1
ATOM 899 O O . GLU A 1 109 ? 16.380 3.827 37.069 1.00 44.06 109 GLU A O 1
ATOM 904 N N . GLU A 1 110 ? 15.013 2.084 37.388 1.00 42.81 110 GLU A N 1
ATOM 905 C CA . GLU A 1 110 ? 15.985 1.288 38.167 1.00 42.81 110 GLU A CA 1
ATOM 906 C C . GLU A 1 110 ? 16.065 -0.207 37.789 1.00 42.81 110 GLU A C 1
ATOM 908 O O . GLU A 1 110 ? 16.741 -0.973 38.472 1.00 42.81 110 GLU A O 1
ATOM 913 N N . ALA A 1 111 ? 15.409 -0.666 36.715 1.00 43.38 111 ALA A N 1
ATOM 914 C CA . ALA A 1 111 ? 15.482 -2.083 36.344 1.00 43.38 111 ALA A CA 1
ATOM 915 C C . ALA A 1 111 ? 16.709 -2.374 35.466 1.00 43.38 111 ALA A C 1
ATOM 917 O O . ALA A 1 111 ? 16.845 -1.846 34.360 1.00 43.38 111 ALA A O 1
ATOM 918 N N . ASP A 1 112 ? 17.573 -3.226 36.010 1.00 41.69 112 ASP A N 1
ATOM 919 C CA . ASP A 1 112 ? 18.773 -3.815 35.424 1.00 41.69 112 ASP A CA 1
ATOM 920 C C . ASP A 1 112 ? 18.576 -4.220 33.941 1.00 41.69 112 ASP A C 1
ATOM 922 O O . ASP A 1 112 ? 17.636 -4.955 33.621 1.00 41.69 112 ASP A O 1
ATOM 926 N N . PRO A 1 113 ? 19.446 -3.772 33.011 1.00 45.19 113 PRO A N 1
ATOM 927 C CA . PRO A 1 113 ? 19.337 -4.070 31.581 1.00 45.19 113 PRO A CA 1
ATOM 9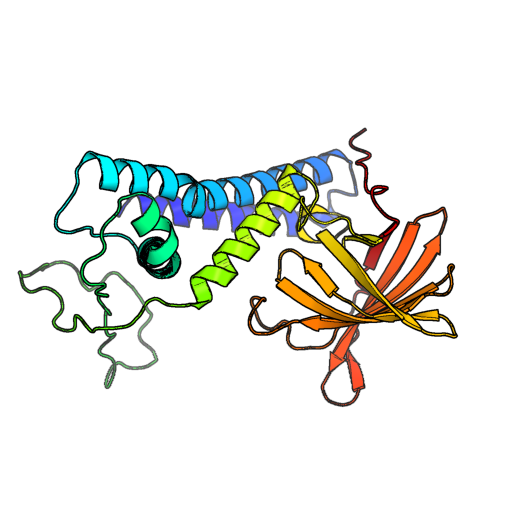28 C C . PRO A 1 113 ? 19.503 -5.557 31.211 1.00 45.19 113 PRO A C 1
ATOM 930 O O . PRO A 1 113 ? 19.376 -5.889 30.030 1.00 45.19 113 PRO A O 1
ATOM 933 N N . PHE A 1 114 ? 19.774 -6.453 32.169 1.00 42.00 114 PHE A N 1
ATOM 934 C CA . PHE A 1 114 ? 19.987 -7.882 31.915 1.00 42.00 114 PHE A CA 1
ATOM 935 C C . PHE A 1 114 ? 18.872 -8.833 32.374 1.00 42.00 114 PHE A C 1
ATOM 937 O O . PHE A 1 114 ? 18.964 -10.028 32.076 1.00 42.00 114 PHE A O 1
ATOM 944 N N . GLU A 1 115 ? 17.791 -8.368 33.008 1.00 40.16 115 GLU A N 1
ATOM 945 C CA . GLU A 1 115 ? 16.665 -9.259 33.320 1.00 40.16 115 GLU A CA 1
ATOM 946 C C . GLU A 1 115 ? 15.675 -9.355 32.154 1.00 40.16 115 GLU A C 1
ATOM 948 O O . GLU A 1 115 ? 14.987 -8.411 31.765 1.00 40.16 115 GLU A O 1
ATOM 953 N N . GLY A 1 116 ? 15.648 -10.549 31.560 1.00 38.34 116 GLY A N 1
ATOM 954 C CA . GLY A 1 116 ? 14.826 -10.913 30.418 1.00 38.34 116 GLY A CA 1
ATOM 955 C C . GLY A 1 116 ? 13.361 -10.512 30.578 1.00 38.34 116 GLY A C 1
ATOM 956 O O . GLY A 1 116 ? 12.705 -10.783 31.582 1.00 38.34 116 GLY A O 1
ATOM 957 N N . TRP A 1 117 ? 12.840 -9.897 29.521 1.00 40.00 117 TRP A N 1
ATOM 958 C CA . TRP A 1 117 ? 11.458 -9.467 29.383 1.00 40.00 117 TRP A CA 1
ATOM 959 C C . TRP A 1 117 ? 10.500 -10.662 29.366 1.00 40.00 117 TRP A C 1
ATOM 961 O O . TRP A 1 117 ? 10.058 -11.124 28.315 1.00 40.00 117 TRP A O 1
ATOM 971 N N . THR A 1 118 ? 10.133 -11.160 30.540 1.00 35.28 118 THR A N 1
ATOM 972 C CA . THR A 1 118 ? 8.961 -12.019 30.707 1.00 35.28 118 THR A CA 1
ATOM 973 C C . THR A 1 118 ? 7.770 -11.169 31.128 1.00 35.28 118 THR A C 1
ATOM 975 O O . THR A 1 118 ? 7.636 -10.791 32.290 1.00 35.28 118 THR A O 1
ATOM 978 N N . ILE A 1 119 ? 6.847 -10.931 30.189 1.00 40.62 119 ILE A N 1
ATOM 979 C CA . ILE A 1 119 ? 5.480 -10.424 30.433 1.00 40.62 119 ILE A CA 1
ATOM 980 C C . ILE A 1 119 ? 4.659 -11.522 31.147 1.00 40.62 119 ILE A C 1
ATOM 982 O O . ILE A 1 119 ? 3.629 -11.977 30.661 1.00 40.62 119 ILE A O 1
ATOM 986 N N . SER A 1 120 ? 5.157 -12.041 32.269 1.00 33.00 120 SER A N 1
ATOM 987 C CA . SER A 1 120 ? 4.521 -13.133 33.015 1.00 33.00 120 SER A CA 1
ATOM 988 C C . SER A 1 120 ? 4.559 -12.949 34.534 1.00 33.00 120 SER A C 1
ATOM 990 O O . SER A 1 120 ? 4.016 -13.792 35.240 1.00 33.00 120 SER A O 1
ATOM 992 N N . ALA A 1 121 ? 5.145 -11.867 35.056 1.00 33.94 121 ALA A N 1
ATOM 993 C CA . ALA A 1 121 ? 5.338 -11.698 36.500 1.00 33.94 121 ALA A CA 1
ATOM 994 C C . ALA A 1 121 ? 4.439 -10.641 37.172 1.00 33.94 121 ALA A C 1
ATOM 996 O O . ALA A 1 121 ? 4.588 -10.402 38.364 1.00 33.94 121 ALA A O 1
ATOM 997 N N . VAL A 1 122 ? 3.481 -10.024 36.465 1.00 36.41 122 VAL A N 1
ATOM 998 C CA . VAL A 1 122 ? 2.635 -8.958 37.049 1.00 36.41 122 VAL A CA 1
ATOM 999 C C . VAL A 1 122 ? 1.151 -9.298 36.999 1.00 36.41 122 VAL A C 1
ATOM 1001 O O . VAL A 1 122 ? 0.367 -8.475 36.558 1.00 36.41 122 VAL A O 1
ATOM 1004 N N . MET A 1 123 ? 0.733 -10.502 37.406 1.00 41.16 123 MET A N 1
ATOM 1005 C CA . MET A 1 123 ? -0.689 -10.765 37.691 1.00 41.16 123 MET A CA 1
ATOM 1006 C C . MET A 1 123 ? -0.893 -11.892 38.723 1.00 41.16 123 MET A C 1
ATOM 1008 O O . MET A 1 123 ? -1.173 -13.025 38.334 1.00 41.16 123 MET A O 1
ATOM 1012 N N . PRO A 1 124 ? -0.826 -11.598 40.035 1.00 34.06 124 PRO A N 1
ATOM 1013 C CA . PRO A 1 124 ? -1.742 -12.274 40.966 1.00 34.06 124 PRO A CA 1
ATOM 1014 C C . PRO A 1 124 ? -2.767 -11.324 41.588 1.00 34.06 124 PRO A C 1
ATOM 1016 O O . PRO A 1 124 ? -3.816 -11.769 42.039 1.00 34.06 124 PRO A O 1
ATOM 1019 N N . GLU A 1 125 ? -2.519 -10.017 41.564 1.00 36.44 125 GLU A N 1
ATOM 1020 C CA . GLU A 1 125 ? -3.370 -9.055 42.255 1.00 36.44 125 GLU A CA 1
ATOM 1021 C C . GLU A 1 125 ? -3.722 -7.918 41.298 1.00 36.44 125 GLU A C 1
ATOM 1023 O O . GLU A 1 125 ? -3.073 -6.877 41.243 1.00 36.44 125 GLU A O 1
ATOM 1028 N N . PHE A 1 126 ? -4.791 -8.127 40.522 1.00 39.59 126 PHE A N 1
ATOM 1029 C CA . PHE A 1 126 ? -5.592 -7.039 39.951 1.00 39.59 126 PHE A CA 1
ATOM 1030 C C . PHE A 1 126 ? -6.289 -6.314 41.115 1.00 39.59 126 PHE A C 1
ATOM 1032 O O . PHE A 1 126 ? -7.507 -6.358 41.292 1.00 39.59 126 PHE A O 1
ATOM 1039 N N . ASP A 1 127 ? -5.485 -5.719 41.987 1.00 37.03 127 ASP A N 1
ATOM 1040 C CA . ASP A 1 127 ? -5.929 -5.043 43.185 1.00 37.03 127 ASP A CA 1
ATOM 1041 C C . ASP A 1 127 ? -6.456 -3.670 42.776 1.00 37.03 127 ASP A C 1
ATOM 1043 O O . ASP A 1 127 ? -5.711 -2.704 42.698 1.00 37.03 127 ASP A O 1
ATOM 1047 N N . LYS A 1 128 ? -7.742 -3.636 42.399 1.00 41.97 128 LYS A N 1
ATOM 1048 C CA . LYS A 1 128 ? -8.752 -2.560 42.552 1.00 41.97 128 LYS A CA 1
ATOM 1049 C C . LYS A 1 128 ? -8.395 -1.089 42.274 1.00 41.97 128 LYS A C 1
ATOM 1051 O O . LYS A 1 128 ? -9.245 -0.223 42.481 1.00 41.97 128 LYS A O 1
ATOM 1056 N N . LYS A 1 129 ? -7.220 -0.764 41.758 1.00 42.59 129 LYS A N 1
ATOM 1057 C CA . LYS A 1 129 ? -6.828 0.570 41.321 1.00 42.59 129 LYS A CA 1
ATOM 1058 C C . LYS A 1 129 ? -6.320 0.432 39.899 1.00 42.59 129 LYS A C 1
ATOM 1060 O O . LYS A 1 129 ? -5.261 -0.141 39.667 1.00 42.59 129 LYS A O 1
ATOM 1065 N N . LEU A 1 130 ? -7.125 0.926 38.957 1.00 44.59 130 LEU A N 1
ATOM 1066 C CA . LEU A 1 130 ? -6.691 1.186 37.586 1.00 44.59 130 LEU A CA 1
ATOM 1067 C C . LEU A 1 130 ? -5.272 1.782 37.631 1.00 44.59 130 LEU A C 1
ATOM 1069 O O . LEU A 1 130 ? -5.052 2.680 38.456 1.00 44.59 130 LEU A O 1
ATOM 1073 N N . PRO A 1 131 ? -4.320 1.282 36.818 1.00 47.25 131 PRO A N 1
ATOM 1074 C CA . PRO A 1 131 ? -2.964 1.808 36.773 1.00 47.25 131 PRO A CA 1
ATOM 1075 C C . PRO A 1 131 ? -3.023 3.328 36.691 1.00 47.25 131 PRO A C 1
ATOM 1077 O O . PRO A 1 131 ? -3.683 3.903 35.826 1.00 47.25 131 PRO A O 1
ATOM 1080 N N . SER A 1 132 ? -2.404 3.975 37.667 1.00 46.53 132 SER A N 1
ATOM 1081 C CA . SER A 1 132 ? -2.595 5.383 37.975 1.00 46.53 132 SER A CA 1
ATOM 1082 C C . SER A 1 132 ? -1.855 6.299 37.004 1.00 46.53 132 SER A C 1
ATOM 1084 O O . SER A 1 132 ? -1.102 7.132 37.475 1.00 46.53 132 SER A O 1
ATOM 1086 N N . PHE A 1 133 ? -2.044 6.158 35.687 1.00 54.16 133 PHE A N 1
ATOM 1087 C CA . PHE A 1 133 ? -1.584 7.103 34.658 1.00 54.16 133 PHE A CA 1
ATOM 1088 C C . PHE A 1 133 ? -2.492 7.019 33.411 1.00 54.16 133 PHE A C 1
ATOM 1090 O O . PHE A 1 133 ? -2.057 6.639 32.326 1.00 54.16 133 PHE A O 1
ATOM 1097 N N . ILE A 1 134 ? -3.782 7.348 33.555 1.00 52.69 134 ILE A N 1
ATOM 1098 C CA . ILE A 1 134 ? -4.602 7.700 32.384 1.00 52.69 134 ILE A CA 1
ATOM 1099 C C . ILE A 1 134 ? -4.121 9.080 31.943 1.00 52.69 134 ILE A C 1
ATOM 1101 O O . ILE A 1 134 ? -4.389 10.076 32.617 1.00 52.69 134 ILE A O 1
ATOM 1105 N N . THR A 1 135 ? -3.367 9.139 30.854 1.00 53.91 135 THR A N 1
ATOM 1106 C CA . THR A 1 135 ? -2.938 10.401 30.256 1.00 53.91 135 THR A CA 1
ATOM 1107 C C . THR A 1 135 ? -3.847 10.738 29.083 1.00 53.91 135 THR A C 1
ATOM 1109 O O . THR A 1 135 ? -4.379 9.870 28.387 1.00 53.91 135 THR A O 1
ATOM 1112 N N . TYR A 1 136 ? -4.052 12.036 28.865 1.00 55.97 136 TYR A N 1
ATOM 1113 C CA . TYR A 1 136 ? -4.650 12.507 27.627 1.00 55.97 136 TYR A CA 1
ATOM 1114 C C . TYR A 1 136 ? -3.559 12.519 26.558 1.00 55.97 136 TYR A C 1
ATOM 1116 O O . TYR A 1 136 ? -2.849 13.507 26.387 1.00 55.97 136 TYR A O 1
ATOM 1124 N N . GLU A 1 137 ? -3.397 11.398 25.869 1.00 67.25 137 GLU A N 1
ATOM 1125 C CA . GLU A 1 137 ? -2.702 11.379 24.590 1.00 67.25 137 GLU A CA 1
ATOM 1126 C C . GLU A 1 137 ? -3.734 11.369 23.468 1.00 67.25 137 GLU A C 1
ATOM 1128 O O . GLU A 1 137 ? -4.712 10.619 23.504 1.00 67.25 137 GLU A O 1
ATOM 1133 N N . GLY A 1 138 ? -3.515 12.230 22.473 1.00 75.38 138 GLY A N 1
ATOM 1134 C CA . GLY A 1 138 ? -4.285 12.190 21.239 1.00 75.38 138 GLY A CA 1
ATOM 1135 C C . GLY A 1 138 ? -4.106 10.850 20.514 1.00 75.38 138 GLY A C 1
ATOM 1136 O O . GLY A 1 138 ? -3.191 10.085 20.832 1.00 75.38 138 GLY A O 1
ATOM 1137 N N . PRO A 1 139 ? -4.969 10.553 19.534 1.00 84.44 139 PRO A N 1
ATOM 1138 C CA . PRO A 1 139 ? -4.816 9.350 18.731 1.00 84.44 139 PRO A CA 1
ATOM 1139 C C . PRO A 1 139 ? -3.472 9.357 17.994 1.00 84.44 139 PRO A C 1
ATOM 1141 O O . PRO A 1 139 ? -2.994 10.405 17.557 1.00 84.44 139 PRO A O 1
ATOM 1144 N N . ASP A 1 140 ? -2.884 8.180 17.824 1.00 83.19 140 ASP A N 1
ATOM 1145 C CA . ASP A 1 140 ? -1.651 8.008 17.061 1.00 83.19 140 ASP A CA 1
ATOM 1146 C C . ASP A 1 140 ? -1.933 8.121 15.551 1.00 83.19 140 ASP A C 1
ATOM 1148 O O . ASP A 1 140 ? -2.615 7.260 15.001 1.00 83.19 140 ASP A O 1
ATOM 1152 N N . PRO A 1 141 ? -1.435 9.143 14.838 1.00 82.12 141 PRO A N 1
ATOM 1153 C CA . PRO A 1 141 ? -1.744 9.319 13.421 1.00 82.12 141 PRO A CA 1
ATOM 1154 C C . PRO A 1 141 ? -1.119 8.239 12.526 1.00 82.12 141 PRO A C 1
ATOM 1156 O O . PRO A 1 141 ? -1.597 8.034 11.410 1.00 82.12 141 PRO A O 1
ATOM 1159 N N . SER A 1 142 ? -0.086 7.525 12.993 1.00 82.94 142 SER A N 1
ATOM 1160 C CA . SER A 1 142 ? 0.593 6.505 12.185 1.00 82.94 142 SER A CA 1
ATOM 1161 C C . SER A 1 142 ? -0.332 5.350 11.800 1.00 82.94 142 SER A C 1
ATOM 1163 O O . SER A 1 142 ? -0.202 4.822 10.696 1.00 82.94 142 SER A O 1
ATOM 1165 N N . VAL A 1 143 ? -1.336 5.035 12.633 1.00 86.00 143 VAL A N 1
ATOM 1166 C CA . VAL A 1 143 ? -2.306 3.955 12.376 1.00 86.00 143 VAL A CA 1
ATOM 1167 C C . VAL A 1 143 ? -3.098 4.157 11.083 1.00 86.00 143 VAL A C 1
ATOM 1169 O O . VAL A 1 143 ? -3.538 3.178 10.482 1.00 86.00 143 VAL A O 1
ATOM 1172 N N . VAL A 1 144 ? -3.261 5.406 10.624 1.00 86.81 144 VAL A N 1
ATOM 1173 C CA . VAL A 1 144 ? -3.921 5.722 9.346 1.00 86.81 144 VAL A CA 1
ATOM 1174 C C . VAL A 1 144 ? -3.100 5.175 8.189 1.00 86.81 144 VAL A C 1
ATOM 1176 O O . VAL A 1 144 ? -3.643 4.468 7.344 1.00 86.81 144 VAL A O 1
ATOM 1179 N N . VAL A 1 145 ? -1.789 5.423 8.203 1.00 88.25 145 VAL A N 1
ATOM 1180 C CA . VAL A 1 145 ? -0.869 4.910 7.184 1.00 88.25 145 VAL A CA 1
ATOM 1181 C C . VAL A 1 145 ? -0.868 3.385 7.215 1.00 88.25 145 VAL A C 1
ATOM 1183 O O . VAL A 1 145 ? -1.066 2.764 6.179 1.00 88.25 145 VAL A O 1
ATOM 1186 N N . GLU A 1 146 ? -0.742 2.758 8.391 1.00 88.94 146 GLU A N 1
ATOM 1187 C CA . GLU A 1 146 ? -0.738 1.286 8.491 1.00 88.94 146 GLU A CA 1
ATOM 1188 C C . GLU A 1 146 ? -2.010 0.671 7.894 1.00 88.94 146 GLU A C 1
ATOM 1190 O O . GLU A 1 146 ? -1.964 -0.312 7.150 1.00 88.94 146 GLU A O 1
ATOM 1195 N N . ARG A 1 147 ? -3.161 1.287 8.180 1.00 90.31 147 ARG A N 1
ATOM 1196 C CA . ARG A 1 147 ? -4.453 0.867 7.645 1.00 90.31 147 ARG A CA 1
ATOM 1197 C C . ARG A 1 147 ? -4.525 1.028 6.128 1.00 90.31 147 ARG A C 1
ATOM 1199 O O . ARG A 1 147 ? -5.023 0.129 5.449 1.00 90.31 147 ARG A O 1
ATOM 1206 N N . GLU A 1 148 ? -4.070 2.156 5.594 1.00 91.69 148 GLU A N 1
ATOM 1207 C CA . GLU A 1 148 ? -4.048 2.405 4.151 1.00 91.69 148 GLU A CA 1
ATOM 1208 C C . GLU A 1 148 ? -3.151 1.396 3.426 1.00 91.69 148 GLU A C 1
ATOM 1210 O O . GLU A 1 148 ? -3.554 0.838 2.404 1.00 91.69 148 GLU A O 1
ATOM 1215 N N . LEU A 1 149 ? -1.977 1.084 3.976 1.00 92.62 149 LEU A N 1
ATOM 1216 C CA . LEU A 1 149 ? -1.068 0.080 3.414 1.00 92.62 149 LEU A CA 1
ATOM 1217 C C . LEU A 1 149 ? -1.648 -1.338 3.477 1.00 92.62 149 LEU A C 1
ATOM 1219 O O . LEU A 1 149 ? -1.498 -2.115 2.529 1.00 92.62 149 LEU A O 1
ATOM 1223 N N . LEU A 1 150 ? -2.381 -1.672 4.541 1.00 93.81 150 LEU A N 1
ATOM 1224 C CA . LEU A 1 150 ? -3.113 -2.935 4.618 1.00 93.81 150 LEU A CA 1
ATOM 1225 C C . LEU A 1 150 ? -4.232 -3.006 3.570 1.00 93.81 150 LEU A C 1
ATOM 1227 O O . LEU A 1 150 ? -4.409 -4.043 2.933 1.00 93.81 150 LEU A O 1
ATOM 1231 N N . GLN A 1 151 ? -4.959 -1.909 3.337 1.00 95.12 151 GLN A N 1
ATOM 1232 C CA . GLN A 1 151 ? -5.956 -1.838 2.264 1.00 95.12 151 GLN A CA 1
ATOM 1233 C C . GLN A 1 151 ? -5.310 -2.031 0.885 1.00 95.12 151 GLN A C 1
ATOM 1235 O O . GLN A 1 151 ? -5.854 -2.762 0.057 1.00 95.12 151 GLN A O 1
ATOM 1240 N N . ARG A 1 152 ? -4.142 -1.429 0.636 1.00 96.06 152 ARG A N 1
ATOM 1241 C CA . ARG A 1 152 ? -3.371 -1.634 -0.601 1.00 96.06 152 ARG A CA 1
ATOM 1242 C C . ARG A 1 152 ? -2.918 -3.080 -0.759 1.00 96.06 152 ARG A C 1
ATOM 1244 O O . ARG A 1 152 ? -3.080 -3.645 -1.834 1.00 96.06 152 ARG A O 1
ATOM 1251 N N . SER A 1 153 ? -2.421 -3.697 0.311 1.00 95.50 153 SER A N 1
ATOM 1252 C CA . SER A 1 153 ? -2.047 -5.117 0.323 1.00 95.50 153 SER A CA 1
ATOM 1253 C C . SER A 1 153 ? -3.249 -6.009 0.007 1.00 95.50 153 SER A C 1
ATOM 1255 O O . SER A 1 153 ? -3.156 -6.911 -0.824 1.00 95.50 153 SER A O 1
ATOM 1257 N N . TYR A 1 154 ? -4.408 -5.716 0.605 1.00 96.44 154 TYR A N 1
ATOM 1258 C CA . TYR A 1 154 ? -5.659 -6.417 0.327 1.00 96.44 154 TYR A CA 1
ATOM 1259 C C . TYR A 1 154 ? -6.080 -6.275 -1.141 1.00 96.44 154 TYR A C 1
ATOM 1261 O O . TYR A 1 154 ? -6.411 -7.269 -1.790 1.00 96.44 154 TYR A O 1
ATOM 1269 N N . ASN A 1 155 ? -6.009 -5.069 -1.707 1.00 95.81 155 ASN A N 1
ATOM 1270 C CA . ASN A 1 155 ? -6.282 -4.842 -3.128 1.00 95.81 155 ASN A CA 1
ATOM 1271 C C . ASN A 1 155 ? -5.280 -5.597 -4.020 1.00 95.81 155 ASN A C 1
ATOM 1273 O O . ASN A 1 155 ? -5.676 -6.185 -5.028 1.00 95.81 155 ASN A O 1
ATOM 1277 N N . ALA A 1 156 ? -4.004 -5.650 -3.630 1.00 94.75 156 ALA A N 1
ATOM 1278 C CA . ALA A 1 156 ? -2.967 -6.336 -4.391 1.00 94.75 156 ALA A CA 1
ATOM 1279 C C . ALA A 1 156 ? -3.242 -7.840 -4.494 1.00 94.75 156 ALA A C 1
ATOM 1281 O O . ALA A 1 156 ? -3.091 -8.405 -5.572 1.00 94.75 156 ALA A O 1
ATOM 1282 N N . VAL A 1 157 ? -3.697 -8.488 -3.415 1.00 94.19 157 VAL A N 1
ATOM 1283 C CA . VAL A 1 157 ? -3.991 -9.935 -3.420 1.00 94.19 157 VAL A CA 1
ATOM 1284 C C . VAL A 1 157 ? -5.370 -10.286 -3.989 1.00 94.19 157 VAL A C 1
ATOM 1286 O O . VAL A 1 157 ? -5.562 -11.401 -4.471 1.00 94.19 157 VAL A O 1
ATOM 1289 N N . THR A 1 158 ? -6.342 -9.369 -3.938 1.00 92.94 158 THR A N 1
ATOM 1290 C CA . THR A 1 158 ? -7.724 -9.638 -4.387 1.00 92.94 158 THR A CA 1
ATOM 1291 C C . THR A 1 158 ? -8.018 -9.153 -5.802 1.00 92.94 158 THR A C 1
ATOM 1293 O O . THR A 1 158 ? -8.790 -9.787 -6.517 1.00 92.94 158 THR A O 1
ATOM 1296 N N . GLN A 1 159 ? -7.412 -8.040 -6.211 1.00 92.88 159 GLN A N 1
ATOM 1297 C CA . GLN A 1 159 ? -7.694 -7.350 -7.472 1.00 92.88 159 GLN A CA 1
ATOM 1298 C C . GLN A 1 159 ? -6.454 -7.226 -8.364 1.00 92.88 159 GLN A C 1
ATOM 1300 O O . GLN A 1 159 ? -6.584 -6.809 -9.511 1.00 92.88 159 GLN A O 1
ATOM 1305 N N . MET A 1 160 ? -5.262 -7.587 -7.866 1.00 91.94 160 MET A N 1
ATOM 1306 C CA . MET A 1 160 ? -3.976 -7.311 -8.521 1.00 91.94 160 MET A CA 1
ATOM 1307 C C . MET A 1 160 ? -3.801 -5.826 -8.853 1.00 91.94 160 MET A C 1
ATOM 1309 O O . MET A 1 160 ? -3.277 -5.482 -9.909 1.00 91.94 160 MET A O 1
ATOM 1313 N N . ARG A 1 161 ? -4.250 -4.948 -7.948 1.00 94.94 161 ARG A N 1
ATOM 1314 C CA . ARG A 1 161 ? -4.168 -3.483 -8.052 1.00 94.94 161 ARG A CA 1
ATOM 1315 C C . ARG A 1 161 ? -3.742 -2.889 -6.714 1.00 94.94 161 ARG A C 1
ATOM 1317 O O . ARG A 1 161 ? -4.083 -3.442 -5.675 1.00 94.94 161 ARG A O 1
ATOM 1324 N N . ILE A 1 162 ? -3.055 -1.752 -6.727 1.00 96.12 162 ILE A N 1
ATOM 1325 C CA . ILE A 1 162 ? -2.730 -1.002 -5.501 1.00 96.12 162 ILE A CA 1
ATOM 1326 C C . ILE A 1 162 ? -3.825 0.030 -5.237 1.00 96.12 162 ILE A C 1
ATOM 1328 O O . ILE A 1 162 ? -4.445 0.014 -4.169 1.00 96.12 162 ILE A O 1
ATOM 1332 N N . LEU A 1 163 ? -4.133 0.855 -6.243 1.00 95.31 163 LEU A N 1
ATOM 1333 C CA . LEU A 1 163 ? -5.232 1.820 -6.234 1.00 95.31 163 LEU A CA 1
ATOM 1334 C C . LEU A 1 163 ? -6.259 1.465 -7.327 1.00 95.31 163 LEU A C 1
ATOM 1336 O O . LEU A 1 163 ? -6.130 1.928 -8.460 1.00 95.31 163 LEU A O 1
ATOM 1340 N N . PRO A 1 164 ? -7.301 0.666 -7.019 1.00 92.75 164 PRO A N 1
ATOM 1341 C CA . PRO A 1 164 ? -8.274 0.198 -8.013 1.00 92.75 164 PRO A CA 1
ATOM 1342 C C . PRO A 1 164 ? -8.955 1.313 -8.819 1.00 92.75 164 PRO A C 1
ATOM 1344 O O . PRO A 1 164 ? -9.215 1.144 -10.008 1.00 92.75 164 PRO A O 1
ATOM 1347 N N . GLU A 1 165 ? -9.186 2.463 -8.184 1.00 93.31 165 GLU A N 1
ATOM 1348 C CA . GLU A 1 165 ? -9.919 3.601 -8.755 1.00 93.31 165 GLU A CA 1
ATOM 1349 C C . GLU A 1 165 ? -9.072 4.500 -9.674 1.00 93.31 165 GLU A C 1
ATOM 1351 O O . GLU A 1 165 ? -9.610 5.348 -10.386 1.00 93.31 165 GLU A O 1
ATOM 1356 N N . ARG A 1 166 ? -7.739 4.350 -9.679 1.00 92.94 166 ARG A N 1
ATOM 1357 C CA . ARG A 1 166 ? -6.824 5.152 -10.511 1.00 92.94 166 ARG A CA 1
ATOM 1358 C C . ARG A 1 166 ? -6.224 4.256 -11.589 1.00 92.94 166 ARG A C 1
ATOM 1360 O O . ARG A 1 166 ? -5.868 3.120 -11.315 1.00 92.94 166 ARG A O 1
ATOM 1367 N N . LYS A 1 167 ? -6.102 4.731 -12.830 1.00 93.56 167 LYS A N 1
ATOM 1368 C CA . LYS A 1 167 ? -5.481 3.951 -13.914 1.00 93.56 167 LYS A CA 1
ATOM 1369 C C . LYS A 1 167 ? -3.978 4.255 -14.010 1.00 93.56 167 LYS A C 1
ATOM 1371 O O . LYS A 1 167 ? -3.653 5.424 -14.217 1.00 93.56 167 LYS A O 1
ATOM 1376 N N . PRO A 1 168 ? -3.081 3.262 -13.880 1.00 94.06 168 PRO A N 1
ATOM 1377 C CA . PRO A 1 168 ? -1.644 3.490 -13.986 1.00 94.06 168 PRO A CA 1
ATOM 1378 C C . PRO A 1 168 ? -1.145 3.488 -15.438 1.00 94.06 168 PRO A C 1
ATOM 1380 O O . PRO A 1 168 ? -1.737 2.852 -16.314 1.00 94.06 168 PRO A O 1
ATOM 1383 N N . ASP A 1 169 ? -0.018 4.161 -15.684 1.00 92.56 169 ASP A N 1
ATOM 1384 C CA . ASP A 1 169 ? 0.735 4.052 -16.942 1.00 92.56 169 ASP A CA 1
ATOM 1385 C C . ASP A 1 169 ? 1.439 2.697 -17.036 1.00 92.56 169 ASP A C 1
ATOM 1387 O O . ASP A 1 169 ? 1.469 2.075 -18.102 1.00 92.56 169 ASP A O 1
ATOM 1391 N N . PHE A 1 170 ? 1.986 2.234 -15.909 1.00 90.75 170 PHE A N 1
ATOM 1392 C CA . PHE A 1 170 ? 2.600 0.920 -15.786 1.00 90.75 170 PHE A CA 1
ATOM 1393 C C . PHE A 1 170 ? 2.206 0.250 -14.483 1.00 90.75 170 PHE A C 1
ATOM 1395 O O . PHE A 1 170 ? 2.048 0.889 -13.449 1.00 90.75 170 PHE A O 1
ATOM 1402 N N . ILE A 1 171 ? 2.138 -1.067 -14.516 1.00 92.56 171 ILE A N 1
ATOM 1403 C CA . ILE A 1 171 ? 1.973 -1.905 -13.335 1.00 92.56 171 ILE A CA 1
ATOM 1404 C C . ILE A 1 171 ? 3.041 -2.986 -13.387 1.00 92.56 171 ILE A C 1
ATOM 1406 O O . ILE A 1 171 ? 3.395 -3.488 -14.458 1.00 92.56 171 ILE A O 1
ATOM 1410 N N . GLY A 1 172 ? 3.607 -3.323 -12.243 1.00 90.44 172 GLY A N 1
ATOM 1411 C CA . GLY A 1 172 ? 4.719 -4.245 -12.199 1.00 90.44 172 GLY A CA 1
ATOM 1412 C C . GLY A 1 172 ? 4.888 -4.924 -10.868 1.00 90.44 172 GLY A C 1
ATOM 1413 O O . GLY A 1 172 ? 4.116 -4.734 -9.934 1.00 90.44 172 GLY A O 1
ATOM 1414 N N . THR A 1 173 ? 5.921 -5.752 -10.803 1.00 89.25 173 THR A N 1
ATOM 1415 C CA . THR A 1 173 ? 6.320 -6.401 -9.565 1.00 89.25 173 THR A CA 1
ATOM 1416 C C . THR A 1 173 ? 7.833 -6.495 -9.453 1.00 89.25 173 THR A C 1
ATOM 1418 O O . THR A 1 173 ? 8.513 -6.835 -10.424 1.00 89.25 173 THR A O 1
ATOM 1421 N N . TRP A 1 174 ? 8.369 -6.189 -8.272 1.00 84.94 174 TRP A N 1
ATOM 1422 C CA . TRP A 1 174 ? 9.764 -6.488 -7.917 1.00 84.94 174 TRP A CA 1
ATOM 1423 C C . TRP A 1 174 ? 9.916 -7.885 -7.310 1.00 84.94 174 TRP A C 1
ATOM 1425 O O . TRP A 1 174 ? 11.020 -8.301 -6.974 1.00 84.94 174 TRP A O 1
ATOM 1435 N N . PHE A 1 175 ? 8.814 -8.631 -7.170 1.00 82.50 175 PHE A N 1
ATOM 1436 C CA . PHE A 1 175 ? 8.856 -10.007 -6.700 1.00 82.50 175 PHE A CA 1
ATOM 1437 C C . PHE A 1 175 ? 8.070 -10.938 -7.632 1.00 82.50 175 PHE A C 1
ATOM 1439 O O . PHE A 1 175 ? 6.984 -11.397 -7.289 1.00 82.50 175 PHE A O 1
ATOM 1446 N N . PRO A 1 176 ? 8.620 -11.293 -8.812 1.00 78.62 176 PRO A N 1
ATOM 1447 C CA . PRO A 1 176 ? 7.898 -12.084 -9.816 1.00 78.62 176 PRO A CA 1
ATOM 1448 C C . PRO A 1 176 ? 7.375 -13.442 -9.322 1.00 78.62 176 PRO A C 1
ATOM 1450 O O . PRO A 1 176 ? 6.415 -13.973 -9.878 1.00 78.62 176 PRO A O 1
ATOM 1453 N N . LYS A 1 177 ? 8.003 -14.009 -8.283 1.00 76.06 177 LYS A N 1
ATOM 1454 C CA . LYS A 1 177 ? 7.605 -15.285 -7.664 1.00 76.06 177 LYS A CA 1
ATOM 1455 C C . LYS A 1 177 ? 6.380 -15.167 -6.750 1.00 76.06 177 LYS A C 1
ATOM 1457 O O . LYS A 1 177 ? 5.735 -16.175 -6.500 1.00 76.06 177 LYS A O 1
ATOM 1462 N N . LEU A 1 178 ? 6.089 -13.971 -6.247 1.00 82.50 178 LEU A N 1
ATOM 1463 C CA . LEU A 1 178 ? 4.942 -13.662 -5.399 1.00 82.50 178 LEU A CA 1
ATOM 1464 C C . LEU A 1 178 ? 4.486 -12.247 -5.762 1.00 82.50 178 LEU A C 1
ATOM 1466 O O . LEU A 1 178 ? 4.841 -11.262 -5.109 1.00 82.50 178 LEU A O 1
ATOM 1470 N N . ARG A 1 179 ? 3.789 -12.153 -6.895 1.00 86.44 179 ARG A N 1
ATOM 1471 C CA . ARG A 1 179 ? 3.572 -10.907 -7.634 1.00 86.44 179 ARG A CA 1
ATOM 1472 C C . ARG A 1 179 ? 2.854 -9.881 -6.783 1.00 86.44 179 ARG A C 1
ATOM 1474 O O . ARG A 1 179 ? 3.258 -8.724 -6.794 1.00 86.44 179 ARG A O 1
ATOM 1481 N N . SER A 1 180 ? 1.839 -10.331 -6.050 1.00 89.62 180 SER A N 1
ATOM 1482 C CA . SER A 1 180 ? 1.015 -9.522 -5.151 1.00 89.62 180 SER A CA 1
ATOM 1483 C C . SER A 1 180 ? 1.842 -8.831 -4.058 1.00 89.62 180 SER A C 1
ATOM 1485 O O . SER A 1 180 ? 1.647 -7.646 -3.808 1.00 89.62 180 SER A O 1
ATOM 1487 N N . ARG A 1 181 ? 2.835 -9.520 -3.479 1.00 88.25 181 ARG A N 1
ATOM 1488 C CA . ARG A 1 181 ? 3.759 -8.953 -2.476 1.00 88.25 181 ARG A CA 1
ATOM 1489 C C . ARG A 1 181 ? 4.715 -7.916 -3.058 1.00 88.25 181 ARG A C 1
ATOM 1491 O O . ARG A 1 181 ? 5.173 -7.032 -2.344 1.00 88.25 181 ARG A O 1
ATOM 1498 N N . GLY A 1 182 ? 5.076 -8.063 -4.328 1.00 87.75 182 GLY A N 1
ATOM 1499 C CA . GLY A 1 182 ? 5.958 -7.119 -5.005 1.00 87.75 182 GLY A CA 1
ATOM 1500 C C . GLY A 1 182 ? 5.232 -6.070 -5.833 1.00 87.75 182 GLY A C 1
ATOM 1501 O O . GLY A 1 182 ? 5.906 -5.385 -6.592 1.00 87.75 182 GLY A O 1
ATOM 1502 N N . LEU A 1 183 ? 3.897 -6.021 -5.789 1.00 92.75 183 LEU A N 1
ATOM 1503 C CA . LEU A 1 183 ? 3.084 -5.276 -6.745 1.00 92.75 183 LEU A CA 1
ATOM 1504 C C . LEU A 1 183 ? 3.261 -3.767 -6.567 1.00 92.75 183 LEU A C 1
ATOM 1506 O O . LEU A 1 183 ? 3.213 -3.255 -5.449 1.00 92.75 183 LEU A O 1
ATOM 1510 N N . PHE A 1 184 ? 3.397 -3.060 -7.684 1.00 93.38 184 PHE A N 1
ATOM 1511 C CA . PHE A 1 184 ? 3.438 -1.607 -7.711 1.00 93.38 184 PHE A CA 1
ATOM 1512 C C . PHE A 1 184 ? 2.840 -1.029 -8.987 1.00 93.38 184 PHE A C 1
ATOM 1514 O O . PHE A 1 184 ? 2.826 -1.664 -10.042 1.00 93.38 184 PHE A O 1
ATOM 1521 N N . GLU A 1 185 ? 2.369 0.204 -8.883 1.00 95.25 185 GLU A N 1
ATOM 1522 C CA . GLU A 1 185 ? 1.736 0.969 -9.949 1.00 95.25 185 GLU A CA 1
ATOM 1523 C C . GLU A 1 185 ? 2.492 2.282 -10.155 1.00 95.25 185 GLU A C 1
ATOM 1525 O O . GLU A 1 185 ? 2.836 2.964 -9.194 1.00 95.25 185 GLU A O 1
ATOM 1530 N N . VAL A 1 186 ? 2.758 2.635 -11.408 1.00 94.12 186 VAL A N 1
ATOM 1531 C CA . VAL A 1 186 ? 3.474 3.849 -11.811 1.00 94.12 186 VAL A CA 1
ATOM 1532 C C . VAL A 1 186 ? 2.499 4.778 -12.518 1.00 94.12 186 VAL A C 1
ATOM 1534 O O . VAL A 1 186 ? 1.822 4.379 -13.470 1.00 94.12 186 VAL A O 1
ATOM 1537 N N . TYR A 1 187 ? 2.485 6.029 -12.084 1.00 95.94 187 TYR A N 1
ATOM 1538 C CA . TYR A 1 187 ? 1.654 7.098 -12.612 1.00 95.94 187 TYR A CA 1
ATOM 1539 C C . TYR A 1 187 ? 2.557 8.231 -13.090 1.00 95.94 187 TYR A C 1
ATOM 1541 O O . TYR A 1 187 ? 3.202 8.904 -12.286 1.00 95.94 187 TYR A O 1
ATOM 1549 N N . ILE A 1 188 ? 2.634 8.427 -14.404 1.00 95.25 188 ILE A N 1
ATOM 1550 C CA . ILE A 1 188 ? 3.404 9.511 -15.010 1.00 95.25 188 ILE A CA 1
ATOM 1551 C C . ILE A 1 188 ? 2.540 10.767 -14.991 1.00 95.25 188 ILE A C 1
ATOM 1553 O O . ILE A 1 188 ? 1.483 10.828 -15.615 1.00 95.25 188 ILE A O 1
ATOM 1557 N N . GLU A 1 189 ? 3.018 11.784 -14.288 1.00 96.69 189 GLU A N 1
ATOM 1558 C CA . GLU A 1 189 ? 2.315 13.056 -14.114 1.00 96.69 189 GLU A CA 1
ATOM 1559 C C . GLU A 1 189 ? 2.912 14.138 -15.017 1.00 96.69 189 GLU A C 1
ATOM 1561 O O . GLU A 1 189 ? 2.181 14.966 -15.556 1.00 96.69 189 GLU A O 1
ATOM 1566 N N . GLU A 1 190 ? 4.222 14.079 -15.274 1.00 96.62 190 GLU A N 1
ATOM 1567 C CA . GLU A 1 190 ? 4.911 14.985 -16.191 1.00 96.62 190 GLU A CA 1
ATOM 1568 C C . GLU A 1 190 ? 5.745 14.223 -17.224 1.00 96.62 190 GLU A C 1
ATOM 1570 O O . GLU A 1 190 ? 6.413 13.228 -16.925 1.00 96.62 190 GLU A O 1
ATOM 1575 N N . ARG A 1 191 ? 5.747 14.743 -18.457 1.00 95.06 191 ARG A N 1
ATOM 1576 C CA . ARG A 1 191 ? 6.624 14.314 -19.554 1.00 95.06 191 ARG A CA 1
ATOM 1577 C C . ARG A 1 191 ? 7.365 15.534 -20.090 1.00 95.06 191 ARG A C 1
ATOM 1579 O O . ARG A 1 191 ? 6.739 16.547 -20.388 1.00 95.06 191 ARG A O 1
ATOM 1586 N N . ARG A 1 192 ? 8.688 15.436 -20.204 1.00 92.94 192 ARG A N 1
ATOM 1587 C CA . ARG A 1 192 ? 9.583 16.505 -20.672 1.00 92.94 192 ARG A CA 1
ATOM 1588 C C . ARG A 1 192 ? 10.249 16.105 -21.986 1.00 92.94 192 ARG A C 1
ATOM 1590 O O . ARG A 1 192 ? 10.410 14.913 -22.272 1.00 92.94 192 ARG A O 1
ATOM 1597 N N . ASP A 1 193 ? 10.662 17.106 -22.759 1.00 86.94 193 ASP A N 1
ATOM 1598 C CA . ASP A 1 193 ? 11.401 16.895 -24.003 1.00 86.94 193 ASP A CA 1
ATOM 1599 C C . ASP A 1 193 ? 12.653 16.043 -23.770 1.00 86.94 193 ASP A C 1
ATOM 1601 O O . ASP A 1 193 ? 13.297 16.104 -22.721 1.00 86.94 193 ASP A O 1
ATOM 1605 N N . GLY A 1 194 ? 12.976 15.196 -24.748 1.00 84.81 194 GLY A N 1
ATOM 1606 C CA . GLY A 1 194 ? 14.065 14.233 -24.603 1.00 84.81 194 GLY A CA 1
ATOM 1607 C C . GLY A 1 194 ? 13.740 13.084 -23.644 1.00 84.81 194 GLY A C 1
ATOM 1608 O O . GLY A 1 194 ? 14.654 12.549 -23.033 1.00 84.81 194 GLY A O 1
ATOM 1609 N N . GLY A 1 195 ? 12.466 12.701 -23.495 1.00 90.06 195 GLY A N 1
ATOM 1610 C CA . GLY A 1 195 ? 12.041 11.465 -22.820 1.00 90.06 195 GLY A CA 1
ATOM 1611 C C . GLY A 1 195 ? 12.061 11.506 -21.290 1.00 90.06 195 GLY A C 1
ATOM 1612 O O . GLY A 1 195 ? 11.944 10.456 -20.664 1.00 90.06 195 GLY A O 1
ATOM 1613 N N . GLY A 1 196 ? 12.225 12.679 -20.675 1.00 96.06 196 GLY A N 1
ATOM 1614 C CA . GLY A 1 196 ? 12.149 12.825 -19.220 1.00 96.06 196 GLY A CA 1
ATOM 1615 C C . GLY A 1 196 ? 10.738 12.539 -18.700 1.00 96.06 196 GLY A C 1
ATOM 1616 O O . GLY A 1 196 ? 9.760 12.984 -19.300 1.00 96.06 196 GLY A O 1
ATOM 1617 N N . ILE A 1 197 ? 10.628 11.804 -17.594 1.00 96.00 197 ILE A N 1
ATOM 1618 C CA . ILE A 1 197 ? 9.354 11.475 -16.941 1.00 96.00 197 ILE A CA 1
ATOM 1619 C C . ILE A 1 197 ? 9.452 11.653 -15.426 1.00 96.00 197 ILE A C 1
ATOM 1621 O O . ILE A 1 197 ? 10.492 11.365 -14.832 1.00 96.00 197 ILE A O 1
ATOM 1625 N N . SER A 1 198 ? 8.364 12.079 -14.796 1.00 97.25 198 SER A N 1
ATOM 1626 C CA . SER A 1 198 ? 8.231 12.102 -13.337 1.00 97.25 198 SER A CA 1
ATOM 1627 C C . SER A 1 198 ? 6.783 11.894 -12.906 1.00 97.25 198 SER A C 1
ATOM 1629 O O . SER A 1 198 ? 5.851 12.061 -13.699 1.00 97.25 198 SER A O 1
ATOM 1631 N N . GLY A 1 199 ? 6.596 11.499 -11.652 1.00 97.12 199 GLY A N 1
ATOM 1632 C CA . GLY A 1 199 ? 5.277 11.284 -11.068 1.00 97.12 199 GLY A CA 1
ATOM 1633 C C . GLY A 1 199 ? 5.342 10.433 -9.808 1.00 97.12 199 GLY A C 1
ATOM 1634 O O . GLY A 1 199 ? 6.290 10.542 -9.025 1.00 97.12 199 GLY A O 1
ATOM 1635 N N . THR A 1 200 ? 4.348 9.566 -9.628 1.00 96.94 200 THR A N 1
ATOM 1636 C CA . THR A 1 200 ? 4.165 8.769 -8.411 1.00 96.94 200 THR A CA 1
ATOM 1637 C C . THR A 1 200 ? 4.245 7.264 -8.667 1.00 96.94 200 THR A C 1
ATOM 1639 O O . THR A 1 200 ? 3.844 6.760 -9.716 1.00 96.94 200 THR A O 1
ATOM 1642 N N . ILE A 1 201 ? 4.793 6.534 -7.697 1.00 94.81 201 ILE A N 1
ATOM 1643 C CA . ILE A 1 201 ? 4.771 5.074 -7.610 1.00 94.81 201 ILE A CA 1
ATOM 1644 C C . ILE A 1 201 ? 4.015 4.703 -6.344 1.00 94.81 201 ILE A C 1
ATOM 1646 O O . ILE A 1 201 ? 4.363 5.158 -5.256 1.00 94.81 201 ILE A O 1
ATOM 1650 N N . GLU A 1 202 ? 3.007 3.859 -6.493 1.00 95.94 202 GLU A N 1
ATOM 1651 C CA . GLU A 1 202 ? 2.178 3.374 -5.400 1.00 95.94 202 GLU A CA 1
ATOM 1652 C C . GLU A 1 202 ? 2.391 1.879 -5.235 1.00 95.94 202 GLU A C 1
ATOM 1654 O O . GLU A 1 202 ? 2.300 1.117 -6.199 1.00 95.94 202 GLU A O 1
ATOM 1659 N N . ASP A 1 203 ? 2.653 1.448 -4.008 1.00 93.69 203 ASP A N 1
ATOM 1660 C CA . ASP A 1 203 ? 2.793 0.038 -3.681 1.00 93.69 203 ASP A CA 1
ATOM 1661 C C . ASP A 1 203 ? 2.309 -0.288 -2.260 1.00 93.69 203 ASP A C 1
ATOM 1663 O O . ASP A 1 203 ? 1.698 0.550 -1.589 1.00 93.69 203 ASP A O 1
ATOM 1667 N N . ILE A 1 204 ? 2.541 -1.529 -1.819 1.00 91.94 204 ILE A N 1
ATOM 1668 C CA . ILE A 1 204 ? 2.130 -2.011 -0.494 1.00 91.94 204 ILE A CA 1
ATOM 1669 C C . ILE A 1 204 ? 2.943 -1.412 0.668 1.00 91.94 204 ILE A C 1
ATOM 1671 O O . ILE A 1 204 ? 2.541 -1.554 1.817 1.00 91.94 204 ILE A O 1
ATOM 1675 N N . LEU A 1 205 ? 4.082 -0.772 0.388 1.00 90.12 205 LEU A N 1
ATOM 1676 C CA . LEU A 1 205 ? 4.950 -0.119 1.374 1.00 90.12 205 LEU A CA 1
ATOM 1677 C C . LEU A 1 205 ? 4.677 1.385 1.474 1.00 90.12 205 LEU A C 1
ATOM 1679 O O . LEU A 1 205 ? 4.985 1.982 2.506 1.00 90.12 205 LEU A O 1
ATOM 1683 N N . GLY A 1 206 ? 4.103 1.992 0.432 1.00 92.69 206 GLY A N 1
ATOM 1684 C CA . GLY A 1 206 ? 3.641 3.373 0.464 1.00 92.69 206 GLY A CA 1
ATOM 1685 C C . GLY A 1 206 ? 3.630 4.086 -0.872 1.00 92.69 206 GLY A C 1
ATOM 1686 O O . GLY A 1 206 ? 3.585 3.482 -1.947 1.00 92.69 206 GLY A O 1
ATOM 1687 N N . THR A 1 207 ? 3.625 5.410 -0.766 1.00 94.19 207 THR A N 1
ATOM 1688 C CA . THR A 1 207 ? 3.699 6.333 -1.896 1.00 94.19 207 THR A CA 1
ATOM 1689 C C . THR A 1 207 ? 5.132 6.817 -2.064 1.00 94.19 207 THR A C 1
ATOM 1691 O O . THR A 1 207 ? 5.765 7.278 -1.114 1.00 94.19 207 THR A O 1
ATOM 1694 N N . ALA A 1 208 ? 5.639 6.764 -3.289 1.00 93.81 208 ALA A N 1
ATOM 1695 C CA . ALA A 1 208 ? 6.944 7.295 -3.646 1.00 93.81 208 ALA A CA 1
ATOM 1696 C C . ALA A 1 208 ? 6.849 8.258 -4.829 1.00 93.81 208 ALA A C 1
ATOM 1698 O O . ALA A 1 208 ? 6.110 8.020 -5.780 1.00 93.81 208 ALA A O 1
ATOM 1699 N N . GLY A 1 209 ? 7.643 9.323 -4.797 1.00 95.00 209 GLY A N 1
ATOM 1700 C CA . GLY A 1 209 ? 7.908 10.136 -5.980 1.00 95.00 209 GLY A CA 1
ATOM 1701 C C . GLY A 1 209 ? 8.984 9.482 -6.842 1.00 95.00 209 GLY A C 1
ATOM 1702 O O . GLY A 1 209 ? 9.891 8.823 -6.316 1.00 95.00 209 GLY A O 1
ATOM 1703 N N . PHE A 1 210 ? 8.917 9.678 -8.158 1.00 94.56 210 PHE A N 1
ATOM 1704 C CA . PHE A 1 210 ? 9.992 9.271 -9.056 1.00 94.56 210 PHE A CA 1
ATOM 1705 C C . PHE A 1 210 ? 10.334 10.314 -10.115 1.00 94.56 210 PHE A C 1
ATOM 1707 O O . PHE A 1 210 ? 9.482 11.069 -10.580 1.00 94.56 210 PHE A O 1
ATOM 1714 N N . GLU A 1 211 ? 11.595 10.278 -10.539 1.00 95.19 211 GLU A N 1
ATOM 1715 C CA . GLU A 1 211 ? 12.113 11.007 -11.696 1.00 95.19 211 GLU A CA 1
ATOM 1716 C C . GLU A 1 211 ? 12.959 10.065 -12.548 1.00 95.19 211 GLU A C 1
ATOM 1718 O O . GLU A 1 211 ? 13.717 9.241 -12.026 1.00 95.19 211 GLU A O 1
ATOM 1723 N N . GLY A 1 212 ? 12.838 10.163 -13.867 1.00 93.88 212 GLY A N 1
ATOM 1724 C CA . GLY A 1 212 ? 13.474 9.221 -14.768 1.00 93.88 212 GLY A CA 1
ATOM 1725 C C . GLY A 1 212 ? 13.394 9.588 -16.241 1.00 93.88 212 GLY A C 1
ATOM 1726 O O . GLY A 1 212 ? 13.129 10.725 -16.626 1.00 93.88 212 GLY A O 1
ATOM 1727 N N . HIS A 1 213 ? 13.642 8.587 -17.074 1.00 94.69 213 HIS A N 1
ATOM 1728 C CA . HIS A 1 213 ? 13.649 8.687 -18.521 1.00 94.69 213 HIS A CA 1
ATOM 1729 C C . HIS A 1 213 ? 12.991 7.450 -19.141 1.00 94.69 213 HIS A C 1
ATOM 1731 O O . HIS A 1 213 ? 13.248 6.320 -18.718 1.00 94.69 213 HIS A O 1
ATOM 1737 N N . TRP A 1 214 ? 12.154 7.673 -20.154 1.00 92.25 214 TRP A N 1
ATOM 1738 C CA . TRP A 1 214 ? 11.510 6.649 -20.971 1.00 92.25 214 TRP A CA 1
ATOM 1739 C C . TRP A 1 214 ? 11.518 7.070 -22.440 1.00 92.25 214 TRP A C 1
ATOM 1741 O O . TRP A 1 214 ? 10.954 8.100 -22.804 1.00 92.25 214 TRP A O 1
ATOM 1751 N N . ASN A 1 215 ? 12.111 6.240 -23.297 1.00 90.12 215 ASN A N 1
ATOM 1752 C CA . ASN A 1 215 ? 12.219 6.504 -24.737 1.00 90.12 215 ASN A CA 1
ATOM 1753 C C . ASN A 1 215 ? 11.434 5.509 -25.612 1.00 90.12 215 ASN A C 1
ATOM 1755 O O .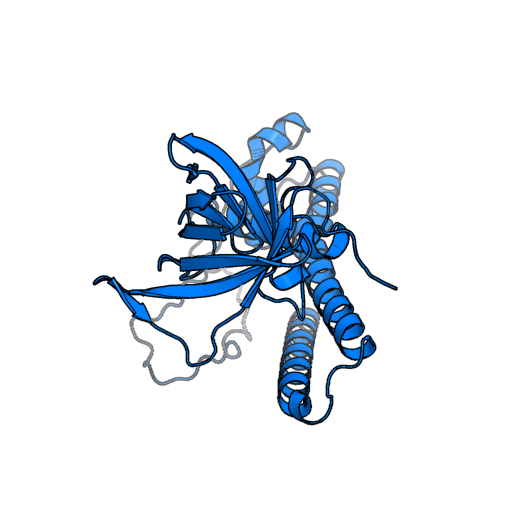 ASN A 1 215 ? 11.661 5.436 -26.817 1.00 90.12 215 ASN A O 1
ATOM 1759 N N . GLY A 1 216 ? 10.544 4.711 -25.018 1.00 87.75 216 GLY A N 1
ATOM 1760 C CA . GLY A 1 216 ? 9.809 3.656 -25.723 1.00 87.75 216 GLY A CA 1
ATOM 1761 C C . GLY A 1 216 ? 10.513 2.295 -25.753 1.00 87.75 216 GLY A C 1
ATOM 1762 O O . GLY A 1 216 ? 9.864 1.302 -26.055 1.00 87.75 216 GLY A O 1
ATOM 1763 N N . GLN A 1 217 ? 11.810 2.228 -25.431 1.00 90.25 217 GLN A N 1
ATOM 1764 C CA . GLN A 1 217 ? 12.601 0.987 -25.429 1.00 90.25 217 GLN A CA 1
ATOM 1765 C C . GLN A 1 217 ? 13.294 0.717 -24.095 1.00 90.25 217 GLN A C 1
ATOM 1767 O O . GLN A 1 217 ? 13.452 -0.432 -23.698 1.00 90.25 217 GLN A O 1
ATOM 1772 N N . LYS A 1 218 ? 13.712 1.762 -23.383 1.00 91.06 218 LYS A N 1
ATOM 1773 C CA . LYS A 1 218 ? 14.417 1.662 -22.109 1.00 91.06 218 LYS A CA 1
ATOM 1774 C C . LYS A 1 218 ? 13.805 2.618 -21.102 1.00 91.06 218 LYS A C 1
ATOM 1776 O O . LYS A 1 218 ? 13.556 3.779 -21.432 1.00 91.06 218 LYS A O 1
ATOM 1781 N N . ILE A 1 219 ? 13.600 2.125 -19.882 1.00 90.62 219 ILE A N 1
ATOM 1782 C CA . ILE A 1 219 ? 13.179 2.925 -18.735 1.00 90.62 219 ILE A CA 1
ATOM 1783 C C . ILE A 1 219 ? 14.302 2.989 -17.705 1.00 90.62 219 ILE A C 1
ATOM 1785 O O . ILE A 1 219 ? 14.989 1.997 -17.446 1.00 90.62 219 ILE A O 1
ATOM 1789 N N . SER A 1 220 ? 14.467 4.150 -17.088 1.00 91.25 220 SER A N 1
ATOM 1790 C CA . SER A 1 220 ? 15.249 4.284 -15.865 1.00 91.25 220 SER A CA 1
ATOM 1791 C C . SER A 1 220 ? 14.642 5.340 -14.966 1.00 91.25 220 SER A C 1
ATOM 1793 O O . SER A 1 220 ? 14.315 6.413 -15.465 1.00 91.25 220 SER A O 1
ATOM 1795 N N . PHE A 1 221 ? 14.519 5.084 -13.670 1.00 90.75 221 PHE A N 1
ATOM 1796 C CA . PHE A 1 221 ? 13.993 6.072 -12.730 1.00 90.75 221 PHE A CA 1
ATOM 1797 C C . PHE A 1 221 ? 14.562 5.894 -11.327 1.00 90.75 221 PHE A C 1
ATOM 1799 O O . PHE A 1 221 ? 14.921 4.791 -10.918 1.00 90.75 221 PHE A O 1
ATOM 1806 N N . LYS A 1 222 ? 14.627 6.999 -10.588 1.00 90.88 222 LYS A N 1
ATOM 1807 C CA . LYS A 1 222 ? 14.944 7.049 -9.164 1.00 90.88 222 LYS A CA 1
ATOM 1808 C C . LYS A 1 222 ? 13.644 7.192 -8.381 1.00 90.88 222 LYS A C 1
ATOM 1810 O O . LYS A 1 222 ? 12.865 8.088 -8.681 1.00 90.88 222 LYS A O 1
ATOM 1815 N N . LYS A 1 223 ? 13.431 6.336 -7.388 1.00 89.62 223 LYS A N 1
ATOM 1816 C CA . LYS A 1 223 ? 12.255 6.283 -6.515 1.00 89.62 223 LYS A CA 1
ATOM 1817 C C . LYS A 1 223 ? 12.634 6.729 -5.105 1.00 89.62 223 LYS A C 1
ATOM 1819 O O . LYS A 1 223 ? 13.602 6.211 -4.553 1.00 89.62 223 LYS A O 1
ATOM 1824 N N . ASN A 1 224 ? 11.851 7.635 -4.522 1.00 89.94 224 ASN A N 1
ATOM 1825 C CA . ASN A 1 224 ? 12.008 8.107 -3.143 1.00 89.94 224 ASN A CA 1
ATOM 1826 C C . ASN A 1 224 ? 10.657 8.056 -2.423 1.00 89.94 224 ASN A C 1
ATOM 1828 O O . ASN A 1 224 ?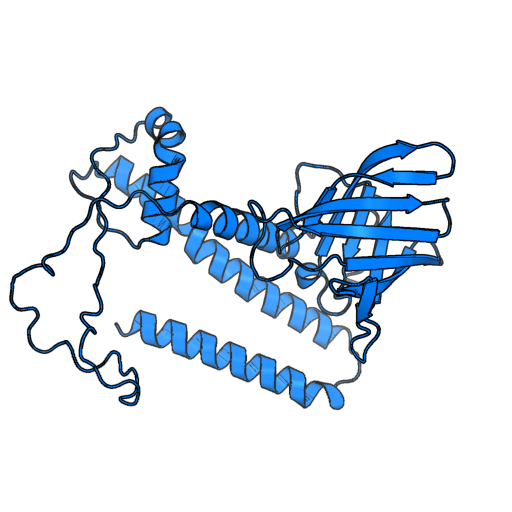 9.700 8.676 -2.888 1.00 89.94 224 ASN A O 1
ATOM 1832 N N . TYR A 1 225 ? 10.573 7.336 -1.306 1.00 89.19 225 TYR A N 1
ATOM 1833 C CA . TYR A 1 225 ? 9.335 7.239 -0.533 1.00 89.19 225 TYR A CA 1
ATOM 1834 C C . TYR A 1 225 ? 9.015 8.534 0.217 1.00 89.19 225 TYR A C 1
ATOM 1836 O O . TYR A 1 225 ? 9.899 9.191 0.770 1.00 89.19 225 TYR A O 1
ATOM 1844 N N . ASP A 1 226 ? 7.728 8.866 0.269 1.00 89.12 226 ASP A N 1
ATOM 1845 C CA . ASP A 1 226 ? 7.190 9.895 1.150 1.00 89.12 226 ASP A CA 1
ATOM 1846 C C . ASP A 1 226 ? 7.119 9.326 2.574 1.00 89.12 226 ASP A C 1
ATOM 1848 O O . ASP A 1 226 ? 6.361 8.390 2.845 1.00 89.12 226 ASP A O 1
ATOM 1852 N N . ALA A 1 227 ? 7.914 9.890 3.487 1.00 84.06 227 ALA A N 1
ATOM 1853 C CA . ALA A 1 227 ? 8.012 9.437 4.873 1.00 84.06 227 ALA A CA 1
ATOM 1854 C C . ALA A 1 227 ? 6.688 9.542 5.651 1.00 84.06 227 ALA A C 1
ATOM 1856 O O . ALA A 1 227 ? 6.529 8.868 6.664 1.00 84.06 227 ALA A O 1
ATOM 1857 N N . GLN A 1 228 ? 5.738 10.367 5.199 1.00 85.50 228 GLN A N 1
ATOM 1858 C CA . GLN A 1 228 ? 4.427 10.507 5.836 1.00 85.50 228 GLN A CA 1
ATOM 1859 C C . GLN A 1 228 ? 3.389 9.515 5.300 1.00 85.50 228 GLN A C 1
ATOM 1861 O O . GLN A 1 228 ? 2.338 9.357 5.913 1.00 85.50 228 GLN A O 1
ATOM 1866 N N . LYS A 1 229 ? 3.660 8.855 4.167 1.00 87.44 229 LYS A N 1
ATOM 1867 C CA . LYS A 1 229 ? 2.718 7.960 3.466 1.00 87.44 229 LYS A CA 1
ATOM 1868 C C . LYS A 1 229 ? 3.264 6.548 3.268 1.00 87.44 229 LYS A C 1
ATOM 1870 O O . LYS A 1 229 ? 2.769 5.803 2.423 1.00 87.44 229 LYS A O 1
ATOM 1875 N N . SER A 1 230 ? 4.319 6.201 3.998 1.00 85.06 230 SER A N 1
ATOM 1876 C CA . SER A 1 230 ? 5.047 4.946 3.817 1.00 85.06 230 SER A CA 1
ATOM 1877 C C . SER A 1 230 ? 5.480 4.366 5.157 1.00 85.06 230 SER A C 1
ATOM 1879 O O . SER A 1 230 ? 5.696 5.103 6.118 1.00 85.06 230 SER A O 1
ATOM 1881 N N . GLN A 1 231 ? 5.629 3.043 5.221 1.00 74.75 231 GLN A N 1
ATOM 1882 C CA . GLN A 1 231 ? 6.152 2.340 6.395 1.00 74.75 231 GLN A CA 1
ATOM 1883 C C . GLN A 1 231 ? 7.624 1.935 6.229 1.00 74.75 231 GLN A C 1
ATOM 1885 O O . GLN A 1 231 ? 8.078 1.570 5.145 1.00 74.75 231 GLN A O 1
ATOM 1890 N N . GLY A 1 232 ? 8.344 1.900 7.356 1.00 64.19 232 GLY A N 1
ATOM 1891 C CA . GLY A 1 232 ? 9.673 1.290 7.474 1.00 64.19 232 GLY A CA 1
ATOM 1892 C C . GLY A 1 232 ? 10.853 2.169 7.040 1.00 64.19 232 GLY A C 1
ATOM 1893 O O . GLY A 1 232 ? 10.705 3.345 6.727 1.00 64.19 232 GLY A O 1
ATOM 1894 N N . GLN A 1 233 ? 12.051 1.569 7.029 1.00 49.78 233 GLN A N 1
ATOM 1895 C CA . GLN A 1 233 ? 13.331 2.216 6.692 1.00 49.78 233 GLN A CA 1
ATOM 1896 C C . GLN A 1 233 ? 13.569 2.385 5.176 1.00 49.78 233 GLN A C 1
ATOM 1898 O O . GLN A 1 233 ? 14.716 2.383 4.725 1.00 49.78 233 GLN A O 1
ATOM 1903 N N . SER A 1 234 ? 12.527 2.543 4.357 1.00 54.53 234 SER A N 1
ATOM 1904 C CA . SER A 1 234 ? 12.672 2.749 2.903 1.00 54.53 234 SER A CA 1
ATOM 1905 C C . SER A 1 234 ? 13.143 4.171 2.546 1.00 54.53 234 SER A C 1
ATOM 1907 O O . SER A 1 234 ? 12.643 4.794 1.613 1.00 54.53 234 SER A O 1
ATOM 1909 N N . HIS A 1 235 ? 14.094 4.715 3.308 1.00 57.91 235 HIS A N 1
ATOM 1910 C CA . HIS A 1 235 ? 14.606 6.077 3.148 1.00 57.91 235 HIS A CA 1
ATOM 1911 C C . HIS A 1 235 ? 15.718 6.185 2.102 1.00 57.91 235 HIS A C 1
ATOM 1913 O O . HIS A 1 235 ? 16.056 7.294 1.695 1.00 57.91 235 HIS A O 1
ATOM 1919 N N . TYR A 1 236 ? 16.271 5.059 1.643 1.00 67.88 236 TYR A N 1
ATOM 1920 C CA . TYR A 1 236 ? 17.274 5.081 0.587 1.00 67.88 236 TYR A CA 1
ATOM 1921 C C . TYR A 1 236 ? 16.613 5.141 -0.786 1.00 67.88 236 TYR A C 1
ATOM 1923 O O . TYR A 1 236 ? 15.744 4.315 -1.086 1.00 67.88 236 TYR A O 1
ATOM 1931 N N . PRO A 1 237 ? 17.038 6.080 -1.644 1.00 78.38 237 PRO A N 1
ATOM 1932 C CA . PRO A 1 237 ? 16.600 6.098 -3.019 1.00 78.38 237 PRO A CA 1
ATOM 1933 C C . PRO A 1 237 ? 16.902 4.780 -3.724 1.00 78.38 237 PRO A C 1
ATOM 1935 O O . PRO A 1 237 ? 18.027 4.273 -3.678 1.00 78.38 237 PRO A O 1
ATOM 1938 N N . LEU A 1 238 ? 15.904 4.270 -4.432 1.00 83.00 238 LEU A N 1
ATOM 1939 C CA . LEU A 1 238 ? 16.037 3.097 -5.285 1.00 83.00 238 LEU A CA 1
ATOM 1940 C C . LEU A 1 238 ? 16.179 3.550 -6.728 1.00 83.00 238 LEU A C 1
ATOM 1942 O O . LEU A 1 238 ? 15.435 4.420 -7.182 1.00 83.00 238 LEU A O 1
ATOM 1946 N N . PHE A 1 239 ? 17.105 2.955 -7.464 1.00 84.75 239 PHE A N 1
ATOM 1947 C CA . PHE A 1 239 ? 17.275 3.239 -8.880 1.00 84.75 239 PHE A CA 1
ATOM 1948 C C . PHE A 1 239 ? 16.940 2.017 -9.712 1.00 84.75 239 PHE A C 1
ATOM 1950 O O . PHE A 1 239 ? 17.477 0.943 -9.480 1.00 84.75 239 PHE A O 1
ATOM 1957 N N . TYR A 1 240 ? 16.052 2.200 -10.680 1.00 86.62 240 TYR A N 1
ATOM 1958 C CA . TYR A 1 240 ? 15.537 1.155 -11.548 1.00 86.62 240 TYR A CA 1
ATOM 1959 C C . TYR A 1 240 ? 16.074 1.355 -12.959 1.00 86.62 240 TYR A C 1
ATOM 1961 O O . TYR A 1 240 ? 16.101 2.481 -13.461 1.00 86.62 240 TYR A O 1
ATOM 1969 N N . GLN A 1 241 ? 16.436 0.261 -13.626 1.00 89.19 241 GLN A N 1
ATOM 1970 C CA . GLN A 1 241 ? 16.734 0.240 -15.057 1.00 89.19 241 GLN A CA 1
ATOM 1971 C C . GLN A 1 241 ? 16.145 -1.003 -15.713 1.00 89.19 241 GLN A C 1
ATOM 1973 O O . GLN A 1 241 ? 16.362 -2.114 -15.232 1.00 89.19 241 GLN A O 1
ATOM 1978 N N . GLY A 1 242 ? 15.463 -0.836 -16.846 1.00 89.81 242 GLY A N 1
ATOM 1979 C CA . GLY A 1 242 ? 14.917 -1.958 -17.605 1.00 89.81 242 GLY A CA 1
ATOM 1980 C C . GLY A 1 242 ? 14.766 -1.680 -19.095 1.00 89.81 242 GLY A C 1
ATOM 1981 O O . GLY A 1 242 ? 14.703 -0.526 -19.519 1.00 89.81 242 GLY A O 1
ATOM 1982 N N . ASN A 1 243 ? 14.699 -2.751 -19.881 1.00 90.75 243 ASN A N 1
ATOM 1983 C CA . ASN A 1 243 ? 14.517 -2.712 -21.331 1.00 90.75 243 ASN A CA 1
ATOM 1984 C C . ASN A 1 243 ? 13.198 -3.383 -21.715 1.00 90.75 243 ASN A C 1
ATOM 1986 O O . ASN A 1 243 ? 12.765 -4.329 -21.057 1.00 90.75 243 ASN A O 1
ATOM 1990 N N . LEU A 1 244 ? 12.572 -2.891 -22.779 1.00 88.25 244 LEU A N 1
ATOM 1991 C CA . LEU A 1 244 ? 11.385 -3.476 -23.379 1.00 88.25 244 LEU A CA 1
ATOM 1992 C C . LEU A 1 244 ? 11.772 -4.731 -24.168 1.00 88.25 244 LEU A C 1
ATOM 1994 O O . LEU A 1 244 ? 12.500 -4.668 -25.154 1.00 88.25 244 LEU A O 1
ATOM 1998 N N . GLU A 1 245 ? 11.237 -5.868 -23.751 1.00 86.62 245 GLU A N 1
ATOM 1999 C CA . GLU A 1 245 ? 11.453 -7.179 -24.349 1.00 86.62 245 GLU A CA 1
ATOM 2000 C C . GLU A 1 245 ? 10.087 -7.845 -24.543 1.00 86.62 245 GLU A C 1
ATOM 2002 O O . GLU A 1 245 ? 9.372 -8.123 -23.579 1.00 86.62 245 GLU A O 1
ATOM 2007 N N . ASN A 1 246 ? 9.691 -8.084 -25.798 1.00 82.25 246 ASN A N 1
ATOM 2008 C CA . ASN A 1 246 ? 8.412 -8.723 -26.143 1.00 82.25 246 ASN A CA 1
ATOM 2009 C C . ASN A 1 246 ? 7.186 -8.055 -25.479 1.00 82.25 246 ASN A C 1
ATOM 2011 O O . ASN A 1 246 ? 6.310 -8.728 -24.942 1.00 82.25 246 ASN A O 1
ATOM 2015 N N . GLY A 1 247 ? 7.142 -6.718 -25.473 1.00 81.56 247 GLY A N 1
ATOM 2016 C CA . GLY A 1 247 ? 6.040 -5.947 -24.878 1.00 81.56 247 GLY A CA 1
ATOM 2017 C C . GLY A 1 247 ? 6.072 -5.839 -23.348 1.00 81.56 247 GLY A C 1
ATOM 2018 O O . GLY A 1 247 ? 5.199 -5.205 -22.769 1.00 81.56 247 GLY A O 1
ATOM 2019 N N . THR A 1 248 ? 7.079 -6.415 -22.686 1.00 85.12 248 THR A N 1
ATOM 2020 C CA . THR A 1 248 ? 7.265 -6.360 -21.229 1.00 85.12 248 THR A CA 1
ATOM 2021 C C . THR A 1 248 ? 8.581 -5.668 -20.903 1.00 85.12 248 THR A C 1
ATOM 2023 O O . THR A 1 248 ? 9.599 -5.982 -21.509 1.00 85.12 248 THR A O 1
ATOM 2026 N N . ILE A 1 249 ? 8.614 -4.755 -19.934 1.00 85.69 249 ILE A N 1
ATOM 2027 C CA . ILE A 1 249 ? 9.886 -4.165 -19.500 1.00 85.69 249 ILE A CA 1
ATOM 2028 C C . ILE A 1 249 ? 10.476 -5.036 -18.393 1.00 85.69 249 ILE A C 1
ATOM 2030 O O . ILE A 1 249 ? 9.835 -5.258 -17.365 1.00 85.69 249 ILE A O 1
ATOM 2034 N N . ARG A 1 250 ? 11.705 -5.511 -18.586 1.00 88.38 250 ARG A N 1
ATOM 2035 C CA . ARG A 1 250 ? 12.449 -6.312 -17.605 1.00 88.38 250 ARG A CA 1
ATOM 2036 C C . ARG A 1 250 ? 13.695 -5.568 -17.169 1.00 88.38 250 ARG A C 1
ATOM 2038 O O . ARG A 1 250 ? 14.372 -4.945 -17.987 1.00 88.38 250 ARG A O 1
ATOM 2045 N N . GLY A 1 251 ? 13.989 -5.613 -15.877 1.00 86.69 251 GLY A N 1
ATOM 2046 C CA . GLY A 1 251 ? 15.053 -4.797 -15.319 1.00 86.69 251 GLY A CA 1
ATOM 2047 C C . GLY A 1 251 ? 15.535 -5.238 -13.952 1.00 86.69 251 GLY A C 1
ATOM 2048 O O . GLY A 1 251 ? 15.130 -6.278 -13.438 1.00 86.69 251 GLY A O 1
ATOM 2049 N N . HIS A 1 252 ? 16.413 -4.423 -13.381 1.00 84.81 252 HIS A N 1
ATOM 2050 C CA . HIS A 1 252 ? 16.937 -4.567 -12.027 1.00 84.81 252 HIS A CA 1
ATOM 2051 C C . HIS A 1 252 ? 16.843 -3.241 -11.278 1.00 84.81 252 HIS A C 1
ATOM 2053 O O . HIS A 1 252 ? 16.721 -2.179 -11.901 1.00 84.81 252 HIS A O 1
ATOM 2059 N N . TYR A 1 253 ? 16.888 -3.314 -9.953 1.00 81.81 253 TYR A N 1
ATOM 2060 C CA . TYR A 1 253 ? 17.008 -2.134 -9.109 1.00 81.81 253 TYR A CA 1
ATOM 2061 C C . TYR A 1 253 ? 18.204 -2.237 -8.167 1.00 81.81 253 TYR A C 1
ATOM 2063 O O . TYR A 1 253 ? 18.601 -3.331 -7.772 1.00 81.81 253 TYR A O 1
ATOM 2071 N N . ASP A 1 254 ? 18.748 -1.082 -7.796 1.00 77.69 254 ASP A N 1
ATOM 2072 C CA . ASP A 1 254 ? 19.850 -0.959 -6.847 1.00 77.69 254 ASP A CA 1
ATOM 2073 C C . ASP A 1 254 ? 19.540 0.099 -5.775 1.00 77.69 254 ASP A C 1
ATOM 2075 O O . ASP A 1 254 ? 18.783 1.050 -6.010 1.00 77.69 254 ASP A O 1
ATOM 2079 N N . PHE A 1 255 ? 20.162 -0.047 -4.602 1.00 73.94 255 PHE A N 1
ATOM 2080 C CA . PHE A 1 255 ? 20.110 0.948 -3.530 1.00 73.94 255 PHE A CA 1
ATOM 2081 C C . PHE A 1 255 ? 21.205 1.996 -3.732 1.00 73.94 255 PHE A C 1
ATOM 2083 O O . PHE A 1 255 ? 22.364 1.656 -3.981 1.00 73.94 255 PHE A O 1
ATOM 2090 N N . ILE A 1 256 ? 20.861 3.273 -3.571 1.00 67.69 256 ILE A N 1
ATOM 2091 C CA . ILE A 1 256 ? 21.838 4.365 -3.559 1.00 67.69 256 ILE A CA 1
ATOM 2092 C C . ILE A 1 256 ? 22.112 4.751 -2.103 1.00 67.69 256 ILE A C 1
ATOM 2094 O O . ILE A 1 256 ? 21.200 5.191 -1.404 1.00 67.69 256 ILE A O 1
ATOM 2098 N N . SER A 1 257 ? 23.361 4.617 -1.648 1.00 58.88 257 SER A N 1
ATOM 2099 C CA . SER A 1 257 ? 23.771 5.140 -0.341 1.00 58.88 257 SER A CA 1
ATOM 2100 C C . SER A 1 257 ? 24.055 6.642 -0.399 1.00 58.88 257 SER A C 1
ATOM 2102 O O . SER A 1 257 ? 24.401 7.190 -1.454 1.00 58.88 257 SER A O 1
ATOM 2104 N N . ASP A 1 258 ? 23.989 7.302 0.758 1.00 47.59 258 ASP A N 1
ATOM 2105 C CA . ASP A 1 258 ? 24.433 8.688 0.917 1.00 47.59 258 ASP A CA 1
ATOM 2106 C C . ASP A 1 258 ? 25.915 8.794 0.521 1.00 47.59 258 ASP A C 1
ATOM 2108 O O . ASP A 1 258 ? 26.790 8.204 1.152 1.00 47.59 258 ASP A O 1
ATOM 2112 N N . GLY A 1 259 ? 26.182 9.466 -0.602 1.00 50.06 259 GLY A N 1
ATOM 2113 C CA . GLY A 1 259 ? 27.494 9.499 -1.265 1.00 50.06 259 GLY A CA 1
ATOM 2114 C C . GLY A 1 259 ? 27.488 9.016 -2.720 1.00 50.06 259 GLY A C 1
ATOM 2115 O O . GLY A 1 259 ? 28.508 9.121 -3.394 1.00 50.06 259 GLY A O 1
ATOM 2116 N N . GLY A 1 260 ? 26.354 8.514 -3.227 1.00 51.28 260 GLY A N 1
ATOM 2117 C CA . GLY A 1 260 ? 26.216 8.076 -4.623 1.00 51.28 260 GLY A CA 1
ATOM 2118 C C . GLY A 1 260 ? 26.822 6.700 -4.907 1.00 51.28 260 GLY A C 1
ATOM 2119 O O . GLY A 1 260 ? 26.929 6.308 -6.068 1.00 51.28 260 GLY A O 1
ATOM 2120 N N . ILE A 1 261 ? 27.213 5.962 -3.863 1.00 48.16 261 ILE A N 1
ATOM 2121 C CA . ILE A 1 261 ? 27.693 4.590 -3.999 1.00 48.16 261 ILE A CA 1
ATOM 2122 C C . ILE A 1 261 ? 26.472 3.695 -4.202 1.00 48.16 261 ILE A C 1
ATOM 2124 O O . ILE A 1 261 ? 25.559 3.650 -3.376 1.00 48.16 261 ILE A O 1
ATOM 2128 N N . ILE A 1 262 ? 26.459 2.994 -5.331 1.00 55.41 262 ILE A N 1
ATOM 2129 C CA . ILE A 1 262 ? 25.461 1.973 -5.624 1.00 55.41 262 ILE A CA 1
ATOM 2130 C C . ILE A 1 262 ? 25.816 0.751 -4.776 1.00 55.41 262 ILE A C 1
ATOM 2132 O O . ILE A 1 262 ? 26.852 0.118 -4.988 1.00 55.41 262 ILE A O 1
ATOM 2136 N N . ILE A 1 263 ? 24.982 0.438 -3.787 1.00 53.53 263 ILE A N 1
ATOM 2137 C CA . ILE A 1 263 ? 25.108 -0.807 -3.037 1.00 53.53 263 ILE A CA 1
ATOM 2138 C C . ILE A 1 263 ? 24.424 -1.872 -3.882 1.00 53.53 263 ILE A C 1
ATOM 2140 O O . ILE A 1 263 ? 23.199 -1.907 -3.974 1.00 53.53 263 ILE A O 1
ATOM 2144 N N . HIS A 1 264 ? 25.228 -2.736 -4.496 1.00 49.28 264 HIS A N 1
ATOM 2145 C CA . HIS A 1 264 ? 24.741 -3.957 -5.119 1.00 49.28 264 HIS A CA 1
ATOM 2146 C C . HIS A 1 264 ? 24.569 -5.014 -4.020 1.00 49.28 264 HIS A C 1
ATOM 2148 O O . HIS A 1 264 ? 25.574 -5.591 -3.587 1.00 49.28 264 HIS A O 1
ATOM 2154 N N . PRO A 1 265 ? 23.349 -5.306 -3.528 1.00 46.31 265 PRO A N 1
ATOM 2155 C CA . PRO A 1 265 ? 23.153 -6.562 -2.822 1.00 46.31 265 PRO A CA 1
ATOM 2156 C C . PRO A 1 265 ? 23.564 -7.682 -3.790 1.00 46.31 265 PRO A C 1
ATOM 2158 O O . PRO A 1 265 ? 23.313 -7.599 -4.989 1.00 46.31 265 PRO A O 1
ATOM 2161 N N . GLY A 1 266 ? 24.258 -8.713 -3.309 1.00 39.31 266 GLY A N 1
ATOM 2162 C CA . GLY A 1 266 ? 24.866 -9.773 -4.135 1.00 39.31 266 GLY A CA 1
ATOM 2163 C C . GLY A 1 266 ? 23.906 -10.596 -5.018 1.00 39.31 266 GLY A C 1
ATOM 2164 O O . GLY A 1 266 ? 24.332 -11.572 -5.629 1.00 39.31 266 GLY A O 1
ATOM 2165 N N . GLN A 1 267 ? 22.632 -10.214 -5.112 1.00 46.84 267 GLN A N 1
ATOM 2166 C CA . GLN A 1 267 ? 21.679 -10.621 -6.133 1.00 46.84 267 GLN A CA 1
ATOM 2167 C C . GLN A 1 267 ? 21.137 -9.356 -6.806 1.00 46.84 267 GLN A C 1
ATOM 2169 O O . GLN A 1 267 ? 20.597 -8.482 -6.137 1.00 46.84 267 GLN A O 1
ATOM 2174 N N . LYS A 1 268 ? 21.268 -9.258 -8.136 1.00 52.25 268 LYS A N 1
ATOM 2175 C CA . LYS A 1 268 ? 20.536 -8.251 -8.913 1.00 52.25 268 LYS A CA 1
ATOM 2176 C C . LYS A 1 268 ? 19.051 -8.571 -8.788 1.00 52.25 268 LYS A C 1
ATOM 2178 O O . LYS A 1 268 ? 18.549 -9.435 -9.510 1.00 52.25 268 LYS A O 1
ATOM 2183 N N . ASP A 1 269 ? 18.376 -7.930 -7.846 1.00 58.94 269 ASP A N 1
ATOM 2184 C CA . ASP A 1 269 ? 16.939 -8.076 -7.704 1.00 58.94 269 ASP A CA 1
ATOM 2185 C C . ASP A 1 269 ? 16.269 -7.573 -8.986 1.00 58.94 269 ASP A C 1
ATOM 2187 O O . ASP A 1 269 ? 16.604 -6.512 -9.518 1.00 58.94 269 ASP A O 1
ATOM 2191 N N . SER A 1 270 ? 15.365 -8.387 -9.530 1.00 75.62 270 SER A N 1
ATOM 2192 C CA . SER A 1 270 ? 14.749 -8.146 -10.835 1.00 75.62 270 SER A CA 1
ATOM 2193 C C . SER A 1 270 ? 13.327 -7.627 -10.686 1.00 75.62 270 SER A C 1
ATOM 2195 O O . SER A 1 270 ? 12.589 -8.047 -9.796 1.00 75.62 270 SER A O 1
ATOM 2197 N N . PHE A 1 271 ? 12.922 -6.738 -11.588 1.00 79.50 271 PHE A N 1
ATOM 2198 C CA . PHE A 1 271 ? 11.543 -6.277 -11.688 1.00 79.50 271 PHE A CA 1
ATOM 2199 C C . PHE A 1 271 ? 10.984 -6.510 -13.091 1.00 79.50 271 PHE A C 1
ATOM 2201 O O . PHE A 1 271 ? 11.720 -6.637 -14.076 1.00 79.50 271 PHE A O 1
ATOM 2208 N N . VAL A 1 272 ? 9.657 -6.534 -13.168 1.00 79.44 272 VAL A N 1
ATOM 2209 C CA . VAL A 1 272 ? 8.903 -6.633 -14.419 1.00 79.44 272 VAL A CA 1
ATOM 2210 C C . VAL A 1 272 ? 7.826 -5.550 -14.433 1.00 79.44 272 VAL A C 1
ATOM 2212 O O . VAL A 1 272 ? 7.081 -5.450 -13.461 1.00 79.44 272 VAL A O 1
ATOM 2215 N N . LEU A 1 273 ? 7.732 -4.760 -15.507 1.00 79.88 273 LEU A N 1
ATOM 2216 C CA . LEU A 1 273 ? 6.648 -3.797 -15.749 1.00 79.88 273 LEU A CA 1
ATOM 2217 C C . LEU A 1 273 ? 5.869 -4.155 -17.013 1.00 79.88 273 LEU A C 1
ATOM 2219 O O . LEU A 1 273 ? 6.432 -4.595 -18.018 1.00 79.88 273 LEU A O 1
ATOM 2223 N N . PHE A 1 274 ? 4.584 -3.846 -16.973 1.00 81.75 274 PHE A N 1
ATOM 2224 C CA . PHE A 1 274 ? 3.622 -4.008 -18.048 1.00 81.75 274 PHE A CA 1
ATOM 2225 C C . PHE A 1 274 ? 2.966 -2.656 -18.311 1.00 81.75 274 PHE A C 1
ATOM 2227 O O . PHE A 1 274 ? 2.734 -1.887 -17.377 1.00 81.75 274 PHE A O 1
ATOM 2234 N N . GLN A 1 275 ? 2.687 -2.350 -19.576 1.00 78.50 275 GLN A N 1
ATOM 2235 C CA . GLN A 1 275 ? 2.074 -1.080 -19.951 1.00 78.50 275 GLN A CA 1
ATOM 2236 C C . GLN A 1 275 ? 0.551 -1.141 -19.760 1.00 78.50 275 GLN A C 1
ATOM 2238 O O . GLN A 1 275 ? -0.120 -2.016 -20.309 1.00 78.50 275 GLN A O 1
ATOM 2243 N N . GLY A 1 276 ? -0.010 -0.196 -19.004 1.00 66.88 276 GLY A N 1
ATOM 2244 C CA . GLY A 1 276 ? -1.441 -0.137 -18.696 1.00 66.88 276 GLY A CA 1
ATOM 2245 C C . GLY A 1 276 ? -1.978 -1.423 -18.051 1.00 66.88 276 GLY A C 1
ATOM 2246 O O . GLY A 1 276 ? -1.312 -2.054 -17.241 1.00 66.88 276 GLY A O 1
ATOM 2247 N N . ASP A 1 277 ? -3.179 -1.854 -18.442 1.00 61.66 277 ASP A N 1
ATOM 2248 C CA . ASP A 1 277 ? -3.864 -3.017 -17.849 1.00 61.66 277 ASP A CA 1
ATOM 2249 C C . ASP A 1 277 ? -3.358 -4.379 -18.379 1.00 61.66 277 ASP A C 1
ATOM 2251 O O . ASP A 1 277 ? -4.026 -5.403 -18.223 1.00 61.66 277 ASP A O 1
ATOM 2255 N N . GLN A 1 278 ? -2.192 -4.422 -19.037 1.00 61.88 278 GLN A N 1
ATOM 2256 C CA . GLN A 1 278 ? -1.628 -5.646 -19.629 1.00 61.88 278 GLN A CA 1
ATOM 2257 C C . GLN A 1 278 ? -1.117 -6.660 -18.600 1.00 61.88 278 GLN A C 1
ATOM 2259 O O . GLN A 1 278 ? -0.759 -7.775 -18.962 1.00 61.88 278 GLN A O 1
ATOM 2264 N N . PHE A 1 279 ? -1.163 -6.332 -17.310 1.00 63.22 279 PHE A N 1
ATOM 2265 C CA . PHE A 1 279 ? -0.844 -7.239 -16.204 1.00 63.22 279 PHE A CA 1
ATOM 2266 C C . PHE A 1 279 ? -1.873 -8.361 -15.993 1.00 63.22 279 PHE A C 1
ATOM 2268 O O . PHE A 1 279 ? -1.903 -9.000 -14.941 1.00 63.22 279 PHE A O 1
ATOM 2275 N N . LYS A 1 280 ? -2.751 -8.613 -16.971 1.00 53.94 280 LYS A N 1
ATOM 2276 C CA . LYS A 1 280 ? -3.725 -9.699 -16.897 1.00 53.94 280 LYS A CA 1
ATOM 2277 C C . LYS A 1 280 ? -3.008 -11.047 -16.826 1.00 53.94 280 LYS A C 1
ATOM 2279 O O . LYS A 1 280 ? -2.535 -11.575 -17.820 1.00 53.94 280 LYS A O 1
ATOM 2284 N N . LEU A 1 281 ? -2.946 -11.542 -15.593 1.00 47.16 281 LEU A N 1
ATOM 2285 C CA . LEU A 1 281 ? -3.045 -12.923 -15.131 1.00 47.16 281 LEU A CA 1
ATOM 2286 C C . LEU A 1 281 ? -3.105 -13.984 -16.245 1.00 47.16 281 LEU A C 1
ATOM 2288 O O . LEU A 1 281 ? -4.180 -14.490 -16.557 1.00 47.16 281 LEU A O 1
ATOM 2292 N N . ASP A 1 282 ? -1.942 -14.441 -16.708 1.00 34.84 282 ASP A N 1
ATOM 2293 C CA . ASP A 1 282 ? -1.782 -15.876 -16.955 1.00 34.84 282 ASP A CA 1
ATOM 2294 C C . ASP A 1 282 ? -1.898 -16.570 -15.585 1.00 34.84 282 ASP A C 1
ATOM 2296 O O . ASP A 1 282 ? -0.949 -16.634 -14.793 1.00 34.84 282 ASP A O 1
ATOM 2300 N N . LEU A 1 283 ? -3.133 -16.949 -15.253 1.00 38.12 283 LEU A N 1
ATOM 2301 C CA . LEU A 1 283 ? -3.483 -17.961 -14.250 1.00 38.12 283 LEU A CA 1
ATOM 2302 C C . LEU A 1 283 ? -3.817 -19.307 -14.922 1.00 38.12 283 LEU A C 1
ATOM 2304 O O . LEU A 1 283 ? -4.401 -20.172 -14.277 1.00 38.12 283 LEU A O 1
ATOM 2308 N N . SER A 1 284 ? -3.494 -19.469 -16.210 1.00 28.61 284 SER A N 1
ATOM 2309 C CA . SER A 1 284 ? -3.578 -20.750 -16.922 1.00 28.61 284 SER A CA 1
ATOM 2310 C C . SER A 1 284 ? -2.295 -21.555 -16.786 1.00 28.61 284 SER A C 1
ATOM 2312 O O . SER A 1 284 ? -1.221 -20.948 -17.019 1.00 28.61 284 SER A O 1
#

Secondary structure (DSSP, 8-state):
-HHHHHHHHHHHHHHHHHHHHHHHTTT----HHHHHHHHHHHHHHHHHHHIIIIIHHHHHHHHHHHH--S-----HHHHHHHHHTHHHHHTTT-------EE------SS--TTS---TTSS-S---SS--S-EE-PPP-THHHHHHHHHHHHHHHHHHS-SSTTS--SEEEES-TTSTTTTEEEEEEEEEETTTEEEEEEEESSEEEEEEEEE-SSEEEEEEEEEEEEE-SSTTSPEEEEEEEETTEEEEEEEEEPTTS-EE--SS--EEEEEEGGGG-----

Radius of gyration: 23.38 Å; chains: 1; bounding box: 55×46×69 Å

Sequence (284 aa):
MEKRAEAENYKQRLRSFFERLERERSIYAETNHVREWMEAGYRADVEAEYIFIVGREKKILENIQKTNPSIVVMGKGHGDIIFLNRGSLETQGISFGQYLREIAGLRNEEADPFEGWTISAVMPEFDKKLPSFITYEGPDPSVVVERELLQRSYNAVTQMRILPERKPDFIGTWFPKLRSRGLFEVYIEERRDGGGISGTIEDILGTAGFEGHWNGQKISFKKNYDAQKSQGQSHYPLFYQGNLENGTIRGHYDFISDGGIIIHPGQKDSFVLFQGDQFKLDLS

Foldseek 3Di:
DVVVVVVVVVVVVLVVVVVVVVVCVVVDPDDPVVLVVLLVSLLVVLVVVCCVQPVCLVVVLVVCVVVVDPDDDDDQLSLLVCQVCVVVVVVVVDDDDARWDDDPPPPPPPDDPPDDDDPPPPDPDPPDDDPPDTDPDHRDPVSVLVSLLSVQLNCCSPVVGSDPVDWAQKWKALCPSNRSQRIKGHHWPDADPPFKTWDWMQHSFFIWTKTWGDDPFKTKIWTAHDPSNGDDPSHWIKIWIWGQDPQKTKTFIFTQDDPRDTDDDPDRRMMIMHGIPPPDDPPD